Protein AF-A0A5J4UQX6-F1 (afdb_monomer)

pLDDT: mean 70.26, std 23.25, range [28.39, 97.56]

Organism: NCBI:txid222440

Radius of gyration: 26.74 Å; Cα contacts (8 Å, |Δi|>4): 369; chains: 1; bounding box: 64×66×81 Å

Foldseek 3Di:
DVVPPDDLVNDDPVVNVVVVVVVVQVVQQVVQVVVLVVCLVVPDALAKEKEKDKDKDPWAPDAPDDDPVVVVVTQIKIKIKIFMFHQHNVRDTATEIEIEIESPQQLALLLVVVSVVVVCPDPSNLSRQEYEYEYACDPSNPVVRNCQVLVPPPDPLPPPVVVVVVVVVPPPDDDDDDDDDDDDDDDDDDDDDDDDDDDDDDDDDDDDDDDDDDDDDDDDDDDDDPPPPPPPQDWGQGPSRHIYGYDYRHHPDDQDPVNVVVVVLVVLCVPPADNSGGRDPVSSQVSVQVSVVVVCVPDPNPDHHYDYHYDYDPDDDDDRPPPPPVCPVVVPDDPPDD

Mean predicted aligned error: 15.9 Å

Sequence (338 aa):
MQRLKIRENQLPMVEQEFLHQWRIHIRAASHQRQLLHHSICELQPNSAVLIGDYKQNIKLEMRREEEGKFFFEKVPVSVLSFVAHIRRCDGSRIKRVFTVFSRVLNKSAQVVKKCLKMILDLDEMKDINHIDWWSDGGSSFRNIEYLTALSSQNSPLVQRKMIKDYNTAEEKSDSETDSGEESDSEEKSDSETDSGEESDSEEKSDSESDSKEESDEDEDEDTGSSDESIQSKKTWIDEDQRQFTINFFVPSHGKSECDSVFGQYSQILKQNLPKSGICSMSELIQFFKRETDILLESSDNQSPQHSFFEFDCESLQETAQKLDIKGFMTHLHYHVTD

Structure (mmCIF, N/CA/C/O backbone):
data_AF-A0A5J4UQX6-F1
#
_entry.id   AF-A0A5J4UQX6-F1
#
loop_
_atom_site.group_PDB
_atom_site.id
_atom_site.type_symbol
_atom_site.label_atom_id
_atom_site.label_alt_id
_atom_site.label_comp_id
_atom_site.label_asym_id
_atom_site.label_entity_id
_atom_site.label_seq_id
_atom_site.pdbx_PDB_ins_code
_atom_site.Cartn_x
_atom_site.Cartn_y
_atom_site.Cartn_z
_atom_site.occupancy
_atom_site.B_iso_or_equiv
_atom_site.auth_seq_id
_atom_site.auth_comp_id
_atom_site.auth_asym_id
_atom_site.auth_atom_id
_atom_site.pdbx_PDB_model_num
ATOM 1 N N . MET A 1 1 ? 16.321 18.751 -22.802 1.00 52.44 1 MET A N 1
ATOM 2 C CA . MET A 1 1 ? 16.463 18.137 -24.142 1.00 52.44 1 MET A CA 1
ATOM 3 C C . MET A 1 1 ? 15.523 18.785 -25.156 1.00 52.44 1 MET A C 1
ATOM 5 O O . MET A 1 1 ? 16.034 19.508 -26.000 1.00 52.44 1 MET A O 1
ATOM 9 N N . GLN A 1 2 ? 14.189 18.694 -25.017 1.00 47.53 2 GLN A N 1
ATOM 10 C CA . GLN A 1 2 ? 13.243 19.429 -25.892 1.00 47.53 2 GLN A CA 1
ATOM 11 C C . GLN A 1 2 ? 13.451 20.956 -25.878 1.00 47.53 2 GLN A C 1
ATOM 13 O O . GLN A 1 2 ? 13.441 21.592 -26.926 1.00 47.53 2 GLN A O 1
ATOM 18 N N . ARG A 1 3 ? 13.769 21.546 -24.716 1.00 49.41 3 ARG A N 1
ATOM 19 C CA . ARG A 1 3 ? 14.054 22.991 -24.606 1.00 49.41 3 ARG A CA 1
ATOM 20 C C . ARG A 1 3 ? 15.347 23.466 -25.293 1.00 49.41 3 ARG A C 1
ATOM 22 O O . ARG A 1 3 ? 15.497 24.665 -25.480 1.00 49.41 3 ARG A O 1
ATOM 29 N N . LEU A 1 4 ? 16.272 22.571 -25.665 1.00 65.88 4 LEU A N 1
ATOM 30 C CA . LEU A 1 4 ? 17.588 22.951 -26.213 1.00 65.88 4 LEU A CA 1
ATOM 31 C C . LEU A 1 4 ? 17.819 22.508 -27.670 1.00 65.88 4 LEU A C 1
ATOM 33 O O . LEU A 1 4 ? 18.851 22.857 -28.231 1.00 65.88 4 LEU A O 1
ATOM 37 N N . LYS A 1 5 ? 16.888 21.763 -28.293 1.00 76.44 5 LYS A N 1
ATOM 38 C CA . LYS A 1 5 ? 17.025 21.214 -29.665 1.00 76.44 5 LYS A CA 1
ATOM 39 C C . LYS A 1 5 ? 18.371 20.506 -29.930 1.00 76.44 5 LYS A C 1
ATOM 41 O O . LYS A 1 5 ? 18.871 20.513 -31.053 1.00 76.44 5 LYS A O 1
ATOM 46 N N . ILE A 1 6 ? 18.971 19.911 -28.900 1.00 75.69 6 ILE A N 1
ATOM 47 C CA . ILE A 1 6 ? 20.221 19.156 -29.033 1.00 75.69 6 ILE A CA 1
ATOM 48 C C . ILE A 1 6 ? 19.881 17.804 -29.657 1.00 75.69 6 ILE A C 1
ATOM 50 O O . ILE A 1 6 ? 19.002 17.099 -29.158 1.00 75.69 6 ILE A O 1
ATOM 54 N N . ARG A 1 7 ? 20.555 17.455 -30.757 1.00 81.62 7 ARG A N 1
ATOM 55 C CA . ARG A 1 7 ? 20.438 16.126 -31.371 1.00 81.62 7 ARG A CA 1
ATOM 56 C C . ARG A 1 7 ? 21.266 15.122 -30.573 1.00 81.62 7 ARG A C 1
ATOM 58 O O . ARG A 1 7 ? 22.328 15.462 -30.066 1.00 81.62 7 ARG A O 1
ATOM 65 N N . GLU A 1 8 ? 20.803 13.881 -30.484 1.00 79.81 8 GLU A N 1
ATOM 66 C CA . GLU A 1 8 ? 21.443 12.826 -29.682 1.00 79.81 8 GLU A CA 1
ATOM 67 C C . GLU A 1 8 ? 22.918 12.602 -30.045 1.00 79.81 8 GLU A C 1
ATOM 69 O O . GLU A 1 8 ? 23.769 12.490 -29.169 1.00 79.81 8 GLU A O 1
ATOM 74 N N . ASN A 1 9 ? 23.246 12.675 -31.336 1.00 84.38 9 ASN A N 1
ATOM 75 C CA . ASN A 1 9 ? 24.616 12.559 -31.838 1.00 84.38 9 ASN A CA 1
ATOM 76 C C . ASN A 1 9 ? 25.540 13.738 -31.471 1.00 84.38 9 ASN A C 1
ATOM 78 O O . ASN A 1 9 ? 26.732 13.686 -31.764 1.00 84.38 9 ASN A O 1
ATOM 82 N N . GLN A 1 10 ? 25.010 14.804 -30.867 1.00 88.19 10 GLN A N 1
ATOM 83 C CA . GLN A 1 10 ? 25.779 15.956 -30.384 1.00 88.19 10 GLN A CA 1
ATOM 84 C C . GLN A 1 10 ? 26.139 15.837 -28.900 1.00 88.19 10 GLN A C 1
ATOM 86 O O . GLN A 1 10 ? 26.902 16.659 -28.396 1.00 88.19 10 GLN A O 1
ATOM 91 N N . LEU A 1 11 ? 25.593 14.842 -28.200 1.00 89.44 11 LEU A N 1
ATOM 92 C CA . LEU A 1 11 ? 25.873 14.612 -26.790 1.00 89.44 11 LEU A CA 1
ATOM 93 C C . LEU A 1 11 ? 27.194 13.846 -26.625 1.00 89.44 11 LEU A C 1
ATOM 95 O O . LEU A 1 11 ? 27.525 13.008 -27.468 1.00 89.44 11 LEU A O 1
ATOM 99 N N . PRO A 1 12 ? 27.947 14.074 -25.538 1.00 93.56 12 PRO A N 1
ATOM 100 C CA . PRO A 1 12 ? 29.035 13.191 -25.136 1.00 93.56 12 PRO A CA 1
ATOM 101 C C . PRO A 1 12 ? 28.568 11.732 -25.031 1.00 93.56 12 PRO A C 1
ATOM 103 O O . PRO A 1 12 ? 27.443 11.464 -24.621 1.00 93.56 12 PRO A O 1
ATOM 106 N N . MET A 1 13 ? 29.451 10.774 -25.329 1.00 91.44 13 MET A N 1
ATOM 107 C CA . MET A 1 13 ? 29.129 9.335 -25.305 1.00 91.44 13 MET A CA 1
ATOM 108 C C . MET A 1 13 ? 28.504 8.875 -23.975 1.00 91.44 13 MET A C 1
ATOM 110 O O . MET A 1 13 ? 27.578 8.074 -23.969 1.00 91.44 13 MET A O 1
ATOM 114 N N . VAL A 1 14 ? 28.968 9.425 -22.848 1.00 92.25 14 VAL A N 1
ATOM 115 C CA . VAL A 1 14 ? 28.418 9.129 -21.512 1.00 92.25 14 VAL A CA 1
ATOM 116 C C . VAL A 1 14 ? 26.959 9.584 -21.382 1.00 92.25 14 VAL A C 1
ATOM 118 O O . VAL A 1 14 ? 26.143 8.887 -20.787 1.00 92.25 14 VAL A O 1
ATOM 121 N N . GLU A 1 15 ? 26.612 10.736 -21.954 1.00 90.69 15 GLU A N 1
ATOM 122 C CA . GLU A 1 15 ? 25.242 11.255 -21.938 1.00 90.69 15 GLU A CA 1
ATOM 123 C C . GLU A 1 15 ? 24.331 10.490 -22.903 1.00 90.69 15 GLU A C 1
ATOM 125 O O . GLU A 1 15 ? 23.158 10.288 -22.595 1.00 90.69 15 GLU A O 1
ATOM 130 N N . GLN A 1 16 ? 24.864 10.022 -24.037 1.00 87.94 16 GLN A N 1
ATOM 131 C CA . GLN A 1 16 ? 24.134 9.136 -24.951 1.00 87.94 16 GLN A CA 1
ATOM 132 C C . GLN A 1 16 ? 23.782 7.812 -24.267 1.00 87.94 16 GLN A C 1
ATOM 134 O O . GLN A 1 16 ? 22.629 7.391 -24.317 1.00 87.94 16 GLN A O 1
ATOM 139 N N . GLU A 1 17 ? 24.738 7.201 -23.561 1.00 90.25 17 GLU A N 1
ATOM 140 C CA . GLU A 1 17 ? 24.489 5.980 -22.791 1.00 90.25 17 GLU A CA 1
ATOM 141 C C . GLU A 1 17 ? 23.438 6.220 -21.700 1.00 90.25 17 GLU A C 1
ATOM 143 O O . GLU A 1 17 ? 22.481 5.459 -21.573 1.00 90.25 17 GLU A O 1
ATOM 148 N N . PHE A 1 18 ? 23.547 7.325 -20.955 1.00 88.31 18 PHE A N 1
ATOM 149 C CA . PHE A 1 18 ? 22.540 7.680 -19.955 1.00 88.31 18 PHE A CA 1
ATOM 150 C C . PHE A 1 18 ? 21.145 7.853 -20.574 1.00 88.31 18 PHE A C 1
ATOM 152 O O . PHE A 1 18 ? 20.158 7.365 -20.024 1.00 88.31 18 PHE A O 1
ATOM 159 N N . LEU A 1 19 ? 21.050 8.512 -21.733 1.00 88.00 19 LEU A N 1
ATOM 160 C CA . LEU A 1 19 ? 19.789 8.683 -22.450 1.00 88.00 19 LEU A CA 1
ATOM 161 C C . LEU A 1 19 ? 19.217 7.345 -22.927 1.00 88.00 19 LEU A C 1
ATOM 163 O O . LEU A 1 19 ? 18.009 7.127 -22.827 1.00 88.00 19 LEU A O 1
ATOM 167 N N . HIS A 1 20 ? 20.068 6.453 -23.429 1.00 87.56 20 HIS A N 1
ATOM 168 C CA . HIS A 1 20 ? 19.679 5.114 -23.850 1.00 87.56 20 HIS A CA 1
ATOM 169 C C . HIS A 1 20 ? 19.115 4.303 -22.675 1.00 87.56 20 HIS A C 1
ATOM 171 O O . HIS A 1 20 ? 17.982 3.820 -22.753 1.00 87.56 20 HIS A O 1
ATOM 177 N N . GLN A 1 21 ? 19.835 4.256 -21.549 1.00 84.50 21 GLN A N 1
ATOM 178 C CA . GLN A 1 21 ? 19.374 3.599 -20.323 1.00 84.50 21 GLN A CA 1
ATOM 179 C C . GLN A 1 21 ? 18.067 4.206 -19.808 1.00 84.50 21 GLN A C 1
ATOM 181 O O . GLN A 1 21 ? 17.137 3.483 -19.448 1.00 84.50 21 GLN A O 1
ATOM 186 N N . TRP A 1 22 ? 17.946 5.534 -19.833 1.00 86.19 22 TRP A N 1
ATOM 187 C CA . TRP A 1 22 ? 16.713 6.220 -19.463 1.00 86.19 22 TRP A CA 1
ATOM 188 C C . TRP A 1 22 ? 15.541 5.840 -20.382 1.00 86.19 22 TRP A C 1
ATOM 190 O O . TRP A 1 22 ? 14.448 5.573 -19.893 1.00 86.19 22 TRP A O 1
ATOM 200 N N . ARG A 1 23 ? 15.742 5.734 -21.702 1.00 87.75 23 ARG A N 1
ATOM 201 C CA . ARG A 1 23 ? 14.687 5.301 -22.640 1.00 87.75 23 ARG A CA 1
ATOM 202 C C . ARG A 1 23 ? 14.235 3.865 -22.388 1.00 87.75 23 ARG A C 1
ATOM 204 O O . ARG A 1 23 ? 13.027 3.622 -22.353 1.00 87.75 23 ARG A O 1
ATOM 211 N N . ILE A 1 24 ? 15.173 2.933 -22.193 1.00 85.69 24 ILE A N 1
ATOM 212 C CA . ILE A 1 24 ? 14.862 1.545 -21.807 1.00 85.69 24 ILE A CA 1
ATOM 213 C C . ILE A 1 24 ? 14.020 1.553 -20.533 1.00 85.69 24 ILE A C 1
ATOM 215 O O . ILE A 1 24 ? 12.959 0.930 -20.469 1.00 85.69 24 ILE A O 1
ATOM 219 N N . HIS A 1 25 ? 14.464 2.322 -19.543 1.00 83.94 25 HIS A N 1
ATOM 220 C CA . HIS A 1 25 ? 13.793 2.449 -18.265 1.00 83.94 25 HIS A CA 1
ATOM 221 C C . HIS A 1 25 ? 12.354 2.984 -18.397 1.00 83.94 25 HIS A C 1
ATOM 223 O O . HIS A 1 25 ? 11.428 2.394 -17.843 1.00 83.94 25 HIS A O 1
ATOM 229 N N . ILE A 1 26 ? 12.133 4.053 -19.171 1.00 85.81 26 ILE A N 1
ATOM 230 C CA . ILE A 1 26 ? 10.798 4.625 -19.423 1.00 85.81 26 ILE A CA 1
ATOM 231 C C . ILE A 1 26 ? 9.870 3.616 -20.101 1.00 85.81 26 ILE A C 1
ATOM 233 O O . ILE A 1 26 ? 8.710 3.486 -19.702 1.00 85.81 26 ILE A O 1
ATOM 237 N N . ARG A 1 27 ? 10.366 2.890 -21.112 1.00 87.19 27 ARG A N 1
ATOM 238 C CA . ARG A 1 27 ? 9.584 1.859 -21.809 1.00 87.19 27 ARG A CA 1
ATOM 239 C C . ARG A 1 27 ? 9.183 0.737 -20.854 1.00 87.19 27 ARG A C 1
ATOM 241 O O . ARG A 1 27 ? 8.007 0.383 -20.808 1.00 87.19 27 ARG A O 1
ATOM 248 N N . ALA A 1 28 ? 10.119 0.247 -20.040 1.00 84.94 28 ALA A N 1
ATOM 249 C CA . ALA A 1 28 ? 9.845 -0.768 -19.025 1.00 84.94 28 ALA A CA 1
ATOM 250 C C . ALA A 1 28 ? 8.808 -0.289 -17.993 1.00 84.94 28 ALA A C 1
ATOM 252 O O . ALA A 1 28 ? 7.849 -1.007 -17.709 1.00 84.94 28 ALA A O 1
ATOM 253 N N . ALA A 1 29 ? 8.946 0.943 -17.490 1.00 85.06 29 ALA A N 1
ATOM 254 C CA . ALA A 1 29 ? 7.987 1.545 -16.564 1.00 85.06 29 ALA A CA 1
ATOM 255 C C . ALA A 1 29 ? 6.581 1.653 -17.171 1.00 85.06 29 ALA A C 1
ATOM 257 O O . ALA A 1 29 ? 5.591 1.329 -16.514 1.00 85.06 29 ALA A O 1
ATOM 258 N N . SER A 1 30 ? 6.487 2.105 -18.425 1.00 88.31 30 SER A N 1
ATOM 259 C CA . SER A 1 30 ? 5.217 2.218 -19.147 1.00 88.31 30 SER A CA 1
ATOM 260 C C . SER A 1 30 ? 4.554 0.851 -19.319 1.00 88.31 30 SER A C 1
ATOM 262 O O . SER A 1 30 ? 3.393 0.673 -18.949 1.00 88.31 30 SER A O 1
ATOM 264 N N . HIS A 1 31 ? 5.319 -0.141 -19.781 1.00 89.06 31 HIS A N 1
ATOM 265 C CA . HIS A 1 31 ? 4.835 -1.503 -19.975 1.00 89.06 31 HIS A CA 1
ATOM 266 C C . HIS A 1 31 ? 4.329 -2.127 -18.663 1.00 89.06 31 HIS A C 1
ATOM 268 O O . HIS A 1 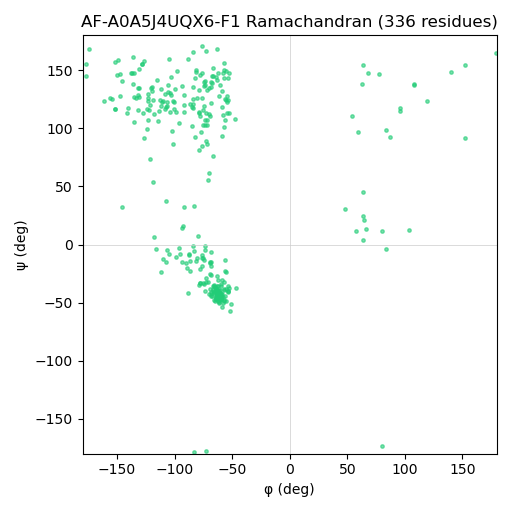31 ? 3.228 -2.665 -18.615 1.00 89.06 31 HIS A O 1
ATOM 274 N N . GLN A 1 32 ? 5.059 -1.982 -17.555 1.00 88.31 32 GLN A N 1
ATOM 275 C CA . GLN A 1 32 ? 4.615 -2.493 -16.252 1.00 88.31 32 GLN A CA 1
ATOM 276 C C . GLN A 1 32 ? 3.330 -1.832 -15.748 1.00 88.31 32 GLN A C 1
ATOM 278 O O . GLN A 1 32 ? 2.493 -2.506 -15.150 1.00 88.31 32 GLN A O 1
ATOM 283 N N . ARG A 1 33 ? 3.132 -0.532 -16.001 1.00 89.56 33 ARG A N 1
ATOM 284 C CA . ARG A 1 33 ? 1.859 0.132 -15.679 1.00 89.56 33 ARG A CA 1
ATOM 285 C C . ARG A 1 33 ? 0.715 -0.411 -16.523 1.00 89.56 33 ARG A C 1
ATOM 287 O O . ARG A 1 33 ? -0.367 -0.628 -15.988 1.00 89.56 33 ARG A O 1
ATOM 294 N N . GLN A 1 34 ? 0.946 -0.660 -17.811 1.00 91.25 34 GLN A N 1
ATOM 295 C CA . GLN A 1 34 ? -0.053 -1.296 -18.672 1.00 91.25 34 GLN A CA 1
ATOM 296 C C . GLN A 1 34 ? -0.420 -2.689 -18.148 1.00 91.25 34 GLN A C 1
ATOM 298 O O . GLN A 1 34 ? -1.603 -3.002 -18.057 1.00 91.25 34 GLN A O 1
ATOM 303 N N . LEU A 1 35 ? 0.566 -3.481 -17.717 1.00 91.69 35 LEU A N 1
ATOM 304 C CA . LEU A 1 35 ? 0.334 -4.791 -17.106 1.00 91.69 35 LEU A CA 1
ATOM 305 C C . LEU A 1 35 ? -0.455 -4.697 -15.793 1.00 91.69 35 LEU A C 1
ATOM 307 O O . LEU A 1 35 ? -1.399 -5.460 -15.608 1.00 91.69 35 LEU A O 1
ATOM 311 N N . LEU A 1 36 ? -0.133 -3.743 -14.911 1.00 92.94 36 LEU A N 1
ATOM 312 C CA . LEU A 1 36 ? -0.914 -3.496 -13.695 1.00 92.94 36 LEU A CA 1
ATOM 313 C C . LEU A 1 36 ? -2.372 -3.167 -14.034 1.00 92.94 36 LEU A C 1
ATOM 315 O O . LEU A 1 36 ? -3.293 -3.764 -13.477 1.00 92.94 36 LEU A O 1
ATOM 319 N N . HIS A 1 37 ? -2.590 -2.222 -14.950 1.00 94.06 37 HIS A N 1
ATOM 320 C CA . HIS A 1 37 ? -3.934 -1.834 -15.366 1.00 94.06 37 HIS A CA 1
ATOM 321 C C . HIS A 1 37 ? -4.684 -3.000 -16.005 1.00 94.06 37 HIS A C 1
ATOM 323 O O . HIS A 1 37 ? -5.862 -3.187 -15.716 1.00 94.06 37 HIS A O 1
ATOM 329 N N . HIS A 1 38 ? -4.004 -3.816 -16.807 1.00 94.12 38 HIS A N 1
ATOM 330 C CA . HIS A 1 38 ? -4.573 -5.031 -17.367 1.00 94.12 38 HIS A CA 1
ATOM 331 C C . HIS A 1 38 ? -4.996 -6.017 -16.266 1.00 94.12 38 HIS A C 1
ATOM 333 O O . HIS A 1 38 ? -6.145 -6.449 -16.275 1.00 94.12 38 HIS A O 1
ATOM 339 N N . SER A 1 39 ? -4.145 -6.290 -15.268 1.00 94.38 39 SER A N 1
ATOM 340 C CA . SER A 1 39 ? -4.497 -7.126 -14.104 1.00 94.38 39 SER A CA 1
ATOM 341 C C . SER A 1 39 ? -5.722 -6.595 -13.345 1.00 94.38 39 SER A C 1
ATOM 343 O O . SER A 1 39 ? -6.572 -7.374 -12.919 1.00 94.38 39 SER A O 1
ATOM 345 N N . ILE A 1 40 ? -5.854 -5.273 -13.191 1.00 95.50 40 ILE A N 1
ATOM 346 C CA . ILE A 1 40 ? -7.019 -4.653 -12.534 1.00 95.50 40 ILE A CA 1
ATOM 347 C C . ILE A 1 40 ? -8.281 -4.777 -13.407 1.00 95.50 40 ILE A C 1
ATOM 349 O O . ILE A 1 40 ? -9.368 -5.077 -12.905 1.00 95.50 40 ILE A O 1
ATOM 353 N N . CYS A 1 41 ? -8.164 -4.546 -14.716 1.00 95.25 41 CYS A N 1
ATOM 354 C CA . CYS A 1 41 ? -9.285 -4.608 -15.653 1.00 95.25 41 CYS A CA 1
ATOM 355 C C . CYS A 1 41 ? -9.823 -6.035 -15.815 1.00 95.25 41 CYS A C 1
ATOM 357 O O . CYS A 1 41 ? -11.041 -6.230 -15.740 1.00 95.25 41 CYS A O 1
ATOM 359 N N . GLU A 1 42 ? -8.925 -7.011 -15.950 1.00 94.50 42 GLU A N 1
ATOM 360 C CA . GLU A 1 42 ? -9.209 -8.433 -16.181 1.00 94.50 42 GLU A CA 1
ATOM 361 C C . GLU A 1 42 ? -9.295 -9.260 -14.891 1.00 94.50 42 GLU A C 1
ATOM 363 O O . GLU A 1 42 ? -9.260 -10.493 -14.924 1.00 94.50 42 GLU A O 1
ATOM 368 N N . LEU A 1 43 ? -9.440 -8.595 -13.741 1.00 95.06 43 LEU A N 1
ATOM 369 C CA . LEU A 1 43 ? -9.539 -9.251 -12.444 1.00 95.06 43 LEU A CA 1
ATOM 370 C C . LEU A 1 43 ? -10.668 -10.288 -12.453 1.00 95.06 43 LEU A C 1
ATOM 372 O O . LEU A 1 43 ? -11.797 -9.962 -12.822 1.00 95.06 43 LEU A O 1
ATOM 376 N N . GLN A 1 44 ? -10.390 -11.529 -12.060 1.00 95.94 44 GLN A N 1
ATOM 377 C CA . GLN A 1 44 ? -11.353 -12.638 -12.069 1.00 95.94 44 GLN A CA 1
ATOM 378 C C . GLN A 1 44 ? -12.150 -12.708 -10.754 1.00 95.94 44 GLN A C 1
ATOM 380 O O . GLN A 1 44 ? -11.718 -12.146 -9.749 1.00 95.94 44 GLN A O 1
ATOM 385 N N . PRO A 1 45 ? -13.329 -13.351 -10.704 1.00 96.62 45 PRO A N 1
ATOM 386 C CA . PRO A 1 45 ? -14.003 -13.601 -9.430 1.00 96.62 45 PRO A CA 1
ATOM 387 C C . PRO A 1 45 ? -13.078 -14.311 -8.432 1.00 96.62 45 PRO A C 1
ATOM 389 O O . PRO A 1 45 ? -12.294 -15.171 -8.828 1.00 96.62 45 PRO A O 1
ATOM 392 N N . ASN A 1 46 ? -13.187 -13.955 -7.151 1.00 96.44 46 ASN A N 1
ATOM 393 C CA . ASN A 1 46 ? -12.345 -14.445 -6.050 1.00 96.44 46 ASN A CA 1
ATOM 394 C C . ASN A 1 46 ? -10.865 -14.070 -6.167 1.00 96.44 46 ASN A C 1
ATOM 396 O O . ASN A 1 46 ? -10.006 -14.733 -5.587 1.00 96.44 46 ASN A O 1
ATOM 400 N N . SER A 1 47 ? -10.555 -12.993 -6.889 1.00 97.00 47 SER A N 1
ATOM 401 C CA . SER A 1 47 ? -9.182 -12.520 -7.030 1.00 97.00 47 SER A CA 1
ATOM 402 C C . SER A 1 47 ? -9.019 -11.054 -6.650 1.00 97.00 47 SER A C 1
ATOM 404 O O . SER A 1 47 ? -9.985 -10.282 -6.631 1.00 97.00 47 SER A O 1
ATOM 406 N N . ALA A 1 48 ? -7.788 -10.679 -6.312 1.00 97.56 48 ALA A N 1
ATOM 407 C CA . ALA A 1 48 ? -7.426 -9.315 -5.967 1.00 97.56 48 ALA A CA 1
ATOM 408 C C . ALA A 1 48 ? -6.097 -8.894 -6.604 1.00 97.56 48 ALA A C 1
ATOM 410 O O . ALA A 1 48 ? -5.181 -9.698 -6.734 1.00 97.56 48 ALA A O 1
ATOM 411 N N . VAL A 1 49 ? -5.972 -7.613 -6.944 1.00 97.12 49 VAL A N 1
ATOM 412 C CA . VAL A 1 49 ? -4.680 -6.956 -7.170 1.00 97.12 49 VAL A CA 1
ATOM 413 C C . VAL A 1 49 ? -4.347 -6.161 -5.917 1.00 97.12 49 VAL A C 1
ATOM 415 O O . VAL A 1 49 ? -5.131 -5.301 -5.513 1.00 97.12 49 VAL A O 1
ATOM 418 N N . LEU A 1 50 ? -3.197 -6.433 -5.305 1.00 95.12 50 LEU A N 1
ATOM 419 C CA . LEU A 1 50 ? -2.697 -5.700 -4.145 1.00 95.12 50 LEU A CA 1
ATOM 420 C C . LEU A 1 50 ? -1.458 -4.904 -4.532 1.00 95.12 50 LEU A C 1
ATOM 422 O O . LEU A 1 50 ? -0.441 -5.479 -4.906 1.00 95.12 50 LEU A O 1
ATOM 426 N N . ILE A 1 51 ? -1.531 -3.585 -4.390 1.00 93.69 51 ILE A N 1
ATOM 427 C CA . ILE A 1 51 ? -0.395 -2.682 -4.568 1.00 93.69 51 ILE A CA 1
ATOM 428 C C . ILE A 1 51 ? 0.068 -2.264 -3.178 1.00 93.69 51 ILE A C 1
ATOM 430 O O . ILE A 1 51 ? -0.682 -1.603 -2.463 1.00 93.69 51 ILE A O 1
ATOM 434 N N . GLY A 1 52 ? 1.269 -2.667 -2.778 1.00 90.38 52 GLY A N 1
ATOM 435 C CA . GLY A 1 52 ? 1.827 -2.372 -1.462 1.00 90.38 52 GLY A CA 1
ATOM 436 C C . GLY A 1 52 ? 3.011 -1.418 -1.527 1.00 90.38 52 GLY A C 1
ATOM 437 O O . GLY A 1 52 ? 3.934 -1.627 -2.317 1.00 90.38 52 GLY A O 1
ATOM 438 N N . ASP A 1 53 ? 3.006 -0.412 -0.654 1.00 88.44 53 ASP A N 1
ATOM 439 C CA . ASP A 1 53 ? 4.131 0.511 -0.497 1.00 88.44 53 ASP A CA 1
ATOM 440 C C . ASP A 1 53 ? 4.255 1.030 0.945 1.00 88.44 53 ASP A C 1
ATOM 442 O O . ASP A 1 53 ? 3.310 0.997 1.740 1.00 88.44 53 ASP A O 1
ATOM 446 N N . TYR A 1 54 ? 5.448 1.503 1.289 1.00 84.69 54 TYR A N 1
ATOM 447 C CA . TYR A 1 54 ? 5.835 1.937 2.616 1.00 84.69 54 TYR A CA 1
ATOM 448 C C . TYR A 1 54 ? 6.238 3.411 2.628 1.00 84.69 54 TYR A C 1
ATOM 450 O O . TYR A 1 54 ? 7.217 3.827 2.009 1.00 84.69 54 TYR A O 1
ATOM 458 N N . LYS A 1 55 ? 5.586 4.187 3.491 1.00 82.81 55 LYS A N 1
ATOM 459 C CA . LYS A 1 55 ? 5.975 5.558 3.813 1.00 82.81 55 LYS A CA 1
ATOM 460 C C . LYS A 1 55 ? 6.517 5.611 5.237 1.00 82.81 55 LYS A C 1
ATOM 462 O O . LYS A 1 55 ? 5.853 5.233 6.199 1.00 82.81 55 LYS A O 1
ATOM 467 N N . GLN A 1 56 ? 7.745 6.096 5.390 1.00 67.31 56 GLN A N 1
ATOM 468 C CA . GLN A 1 56 ? 8.204 6.601 6.687 1.00 67.31 56 GLN A CA 1
ATOM 469 C C . GLN A 1 56 ? 7.750 8.052 6.845 1.00 67.31 56 GLN A C 1
ATOM 471 O O . GLN A 1 56 ? 7.426 8.700 5.851 1.00 67.31 56 GLN A O 1
ATOM 476 N N . ASN A 1 57 ? 7.827 8.574 8.071 1.00 68.56 57 ASN A N 1
ATOM 477 C CA . ASN A 1 57 ? 7.861 10.010 8.392 1.00 68.56 57 ASN A CA 1
ATOM 478 C C . ASN A 1 57 ? 6.567 10.636 8.925 1.00 68.56 57 ASN A C 1
ATOM 480 O O . ASN A 1 57 ? 6.525 11.859 9.053 1.00 68.56 57 ASN A O 1
ATOM 484 N N . ILE A 1 58 ? 5.552 9.862 9.324 1.00 79.06 58 ILE A N 1
ATOM 485 C CA . ILE A 1 58 ? 4.566 10.442 10.248 1.00 79.06 58 ILE A CA 1
ATOM 486 C C . ILE A 1 58 ? 5.232 10.484 11.617 1.00 79.06 58 ILE A C 1
ATOM 488 O O . ILE A 1 58 ? 5.606 9.453 12.157 1.00 79.06 58 ILE A O 1
ATOM 492 N N . LYS A 1 59 ? 5.447 11.673 12.163 1.00 81.00 59 LYS A N 1
ATOM 493 C CA . LYS A 1 59 ? 5.981 11.840 13.516 1.00 81.00 59 LYS A CA 1
ATOM 494 C C . LYS A 1 59 ? 4.798 11.941 14.472 1.00 81.00 59 LYS A C 1
ATOM 496 O O . LYS A 1 59 ? 3.910 12.726 14.189 1.00 81.00 59 LYS A O 1
ATOM 501 N N . LEU A 1 60 ? 4.740 11.168 15.554 1.00 76.25 60 LEU A N 1
ATOM 502 C CA . LEU A 1 60 ? 3.731 11.362 16.607 1.00 76.25 60 LEU A CA 1
ATOM 503 C C . LEU A 1 60 ? 4.041 12.615 17.434 1.00 76.25 60 LEU A C 1
ATOM 505 O O . LEU A 1 60 ? 5.130 13.172 17.327 1.00 76.25 60 LEU A O 1
ATOM 509 N N . GLU A 1 61 ? 3.063 13.059 18.228 1.00 72.62 61 GLU A N 1
ATOM 510 C CA . GLU A 1 61 ? 3.100 14.331 18.966 1.00 72.62 61 GLU A CA 1
ATOM 511 C C . GLU A 1 61 ? 3.148 15.538 18.020 1.00 72.62 61 GLU A C 1
ATOM 513 O O . GLU A 1 61 ? 3.931 16.470 18.177 1.00 72.62 61 GLU A O 1
ATOM 518 N N . MET A 1 62 ? 2.310 15.516 16.981 1.00 73.44 62 MET A N 1
ATOM 519 C CA . MET A 1 62 ? 2.196 16.628 16.034 1.00 73.44 62 MET A CA 1
ATOM 520 C C . MET A 1 62 ? 1.352 17.734 16.636 1.00 73.44 62 MET A C 1
ATOM 522 O O . MET A 1 62 ? 0.151 17.539 16.770 1.00 73.44 62 MET A O 1
ATOM 526 N N . ARG A 1 63 ? 1.929 18.899 16.920 1.00 75.31 63 ARG A N 1
ATOM 527 C CA . ARG A 1 63 ? 1.201 20.145 17.180 1.00 75.31 63 ARG A CA 1
ATOM 528 C C . ARG A 1 63 ? 1.311 21.074 15.973 1.00 75.31 63 ARG A C 1
ATOM 530 O O . ARG A 1 63 ? 2.188 20.926 15.126 1.00 75.31 63 ARG A O 1
ATOM 537 N N . ARG A 1 64 ? 0.382 22.028 15.880 1.00 68.00 64 ARG A N 1
ATOM 538 C CA . ARG A 1 64 ? 0.317 22.980 14.759 1.00 68.00 64 ARG A CA 1
ATOM 539 C C . ARG A 1 64 ? 1.459 24.001 14.775 1.00 68.00 64 ARG A C 1
ATOM 541 O O . ARG A 1 64 ? 1.895 24.433 13.716 1.00 68.00 64 ARG A O 1
ATOM 548 N N . GLU A 1 65 ? 1.911 24.372 15.967 1.00 66.31 65 GLU A N 1
ATOM 549 C CA . GLU A 1 65 ? 3.003 25.314 16.215 1.00 66.31 65 GLU A CA 1
ATOM 550 C C . GLU A 1 65 ? 3.959 24.674 17.222 1.00 66.31 65 GLU A C 1
ATOM 552 O O . GLU A 1 65 ? 3.522 24.204 18.277 1.00 66.31 65 GLU A O 1
ATOM 557 N N . GLU A 1 66 ? 5.247 24.615 16.884 1.00 61.56 66 GLU A N 1
ATOM 558 C CA . GLU A 1 66 ? 6.280 23.988 17.709 1.00 61.56 66 GLU A CA 1
ATOM 559 C C . GLU A 1 66 ? 7.622 24.698 17.549 1.00 61.56 66 GLU A C 1
ATOM 561 O O . GLU A 1 66 ? 7.971 25.162 16.464 1.00 61.56 66 GLU A O 1
ATOM 566 N N . GLU A 1 67 ? 8.398 24.739 18.631 1.00 64.25 67 GLU A N 1
ATOM 567 C CA . GLU A 1 67 ? 9.792 25.173 18.582 1.00 64.25 67 GLU A CA 1
ATOM 568 C C . GLU A 1 67 ? 10.657 24.070 17.952 1.00 64.25 67 GLU A C 1
ATOM 570 O O . GLU A 1 67 ? 10.485 22.885 18.251 1.00 64.25 67 GLU A O 1
ATOM 575 N N . GLY A 1 68 ? 11.627 24.451 17.113 1.00 63.47 68 GLY A N 1
ATOM 576 C CA . GLY A 1 68 ? 12.425 23.511 16.311 1.00 63.47 68 GLY A CA 1
ATOM 577 C C . GLY A 1 68 ? 13.152 22.421 17.110 1.00 63.47 68 GLY A C 1
ATOM 578 O O . GLY A 1 68 ? 13.423 21.349 16.576 1.00 63.47 68 GLY A O 1
ATOM 579 N N . LYS A 1 69 ? 13.405 22.640 18.407 1.00 64.62 69 LYS A N 1
ATOM 580 C CA . LYS A 1 69 ? 14.033 21.650 19.292 1.00 64.62 69 LYS A CA 1
ATOM 581 C C . LYS A 1 69 ? 13.145 20.419 19.537 1.00 64.62 69 LYS A C 1
ATOM 583 O O . LYS A 1 69 ? 13.646 19.300 19.500 1.00 64.62 69 LYS A O 1
ATOM 588 N N . PHE A 1 70 ? 11.833 20.600 19.705 1.00 62.25 70 PHE A N 1
ATOM 589 C CA . PHE A 1 70 ? 10.898 19.496 19.984 1.00 62.25 70 PHE A CA 1
ATOM 590 C C . PHE A 1 70 ? 10.588 18.639 18.745 1.00 62.25 70 PHE A C 1
ATOM 592 O O . PHE A 1 70 ? 10.041 17.546 18.856 1.00 62.25 70 PHE A O 1
ATOM 599 N N . PHE A 1 71 ? 10.976 19.090 17.549 1.00 58.41 71 PHE A N 1
ATOM 600 C CA . PHE A 1 71 ? 10.762 18.358 16.298 1.00 58.41 71 PHE A CA 1
ATOM 601 C C . PHE A 1 71 ? 11.605 17.074 16.175 1.00 58.41 71 PHE A C 1
ATOM 603 O O . PHE A 1 71 ? 11.229 16.149 15.437 1.00 58.41 71 PHE A O 1
ATOM 610 N N . PHE A 1 72 ? 12.747 17.013 16.868 1.00 57.62 72 PHE A N 1
ATOM 611 C CA . PHE A 1 72 ? 13.683 15.883 16.821 1.00 57.62 72 PHE A CA 1
ATOM 612 C C . PHE A 1 72 ? 13.384 14.797 17.861 1.00 57.62 72 PHE A C 1
ATOM 614 O O . PHE A 1 72 ? 13.784 13.656 17.662 1.00 57.62 72 PHE A O 1
ATOM 621 N N . GLU A 1 73 ? 12.635 15.118 18.918 1.00 65.94 73 GLU A N 1
ATOM 622 C CA . GLU A 1 73 ? 12.277 14.170 19.989 1.00 65.94 73 GLU A CA 1
ATOM 623 C C . GLU A 1 73 ? 11.059 13.297 19.639 1.00 65.94 73 GLU A C 1
ATOM 625 O O . GLU A 1 73 ? 10.711 12.366 20.363 1.00 65.94 73 GLU A O 1
ATOM 630 N N . LYS A 1 74 ? 10.410 13.570 18.505 1.00 73.75 74 LYS A N 1
ATOM 631 C CA . LYS A 1 74 ? 9.167 12.904 18.122 1.00 73.75 74 LYS A CA 1
ATOM 632 C C . LYS A 1 74 ? 9.361 11.441 17.779 1.00 73.75 74 LYS A C 1
ATOM 634 O O . LYS A 1 74 ? 10.257 11.079 17.017 1.00 73.75 74 LYS A O 1
ATOM 639 N N . VAL A 1 75 ? 8.411 10.623 18.224 1.00 79.06 75 VAL A N 1
ATOM 640 C CA . VAL A 1 75 ? 8.370 9.197 17.902 1.00 79.06 75 VAL A CA 1
ATOM 641 C C . VAL A 1 75 ? 7.953 9.016 16.437 1.00 79.06 75 VAL A C 1
ATOM 643 O O . VAL A 1 75 ? 6.811 9.327 16.086 1.00 79.06 75 VAL A O 1
ATOM 646 N N . PRO A 1 76 ? 8.834 8.523 15.553 1.00 85.00 76 PRO A N 1
ATOM 647 C CA . PRO A 1 76 ? 8.456 8.228 14.180 1.00 85.00 76 PRO A CA 1
ATOM 648 C C . PRO A 1 76 ? 7.473 7.053 14.126 1.00 85.00 76 PRO A C 1
ATOM 650 O O . PRO A 1 76 ? 7.561 6.089 14.884 1.00 85.00 76 PRO A O 1
ATOM 653 N N . VAL A 1 77 ? 6.556 7.130 13.172 1.00 88.62 77 VAL A N 1
ATOM 654 C CA . VAL A 1 77 ? 5.592 6.097 12.823 1.00 88.62 77 VAL A CA 1
ATOM 655 C C . VAL A 1 77 ? 5.815 5.696 11.382 1.00 88.62 77 VAL A C 1
ATOM 657 O O . VAL A 1 77 ? 5.940 6.515 10.464 1.00 88.62 77 VAL A O 1
ATOM 660 N N . SER A 1 78 ? 5.870 4.388 11.209 1.00 89.00 78 SER A N 1
ATOM 661 C CA . SER A 1 78 ? 5.821 3.753 9.914 1.00 89.00 78 SER A CA 1
ATOM 662 C C . SER A 1 78 ? 4.396 3.606 9.413 1.00 89.00 78 SER A C 1
ATOM 664 O O . SER A 1 78 ? 3.484 3.325 10.191 1.00 89.00 78 SER A O 1
ATOM 666 N N . VAL A 1 79 ? 4.229 3.768 8.105 1.00 91.25 79 VAL A N 1
ATOM 667 C CA . VAL A 1 79 ? 2.947 3.634 7.425 1.00 91.25 79 VAL A CA 1
ATOM 668 C C . VAL A 1 79 ? 3.123 2.659 6.274 1.00 91.25 79 VAL A C 1
ATOM 670 O O . VAL A 1 79 ? 3.834 2.944 5.312 1.00 91.25 79 VAL A O 1
ATOM 673 N N . LEU A 1 80 ? 2.478 1.505 6.374 1.00 91.75 80 LEU A N 1
ATOM 674 C CA . LEU A 1 80 ? 2.399 0.531 5.293 1.00 91.75 80 LEU A CA 1
ATOM 675 C C . LEU A 1 80 ? 0.986 0.579 4.723 1.00 91.75 80 LEU A C 1
ATOM 677 O O . LEU A 1 80 ? 0.026 0.336 5.453 1.00 91.75 80 LEU A O 1
ATOM 681 N N . SER A 1 81 ? 0.858 0.904 3.440 1.00 93.62 81 SER A N 1
ATOM 682 C CA . SER A 1 81 ? -0.438 0.950 2.764 1.00 93.62 81 SER A CA 1
ATOM 683 C C . SER A 1 81 ? -0.522 -0.107 1.675 1.00 93.62 81 SER A C 1
ATOM 685 O O . SER A 1 81 ? 0.440 -0.343 0.946 1.00 93.62 81 SER A O 1
ATOM 687 N N . PHE A 1 82 ? -1.706 -0.698 1.553 1.00 94.25 82 PHE A N 1
ATOM 688 C CA . PHE A 1 82 ? -2.091 -1.598 0.482 1.00 94.25 82 PHE A CA 1
ATOM 689 C C . PHE A 1 82 ? -3.314 -1.016 -0.223 1.00 94.25 82 PHE A C 1
ATOM 691 O O . PHE A 1 82 ? -4.364 -0.835 0.397 1.00 94.25 82 PHE A O 1
ATOM 698 N N . VAL A 1 83 ? -3.195 -0.733 -1.514 1.00 96.00 83 VAL A N 1
ATOM 699 C CA . VAL A 1 83 ? -4.349 -0.450 -2.368 1.00 96.00 83 VAL A CA 1
ATOM 700 C C . VAL A 1 83 ? -4.794 -1.765 -2.988 1.00 96.00 83 VAL A C 1
ATOM 702 O O . VAL A 1 83 ? -4.058 -2.380 -3.757 1.00 96.00 83 VAL A O 1
ATOM 705 N N . ALA A 1 84 ? -5.991 -2.203 -2.619 1.00 97.00 84 ALA A N 1
ATOM 706 C CA . ALA A 1 84 ? -6.580 -3.453 -3.052 1.00 97.00 84 ALA A CA 1
ATOM 707 C C . ALA A 1 84 ? -7.700 -3.200 -4.060 1.00 97.00 84 ALA A C 1
ATOM 709 O O . ALA A 1 84 ? -8.682 -2.517 -3.758 1.00 97.00 84 ALA A O 1
ATOM 710 N N . HIS A 1 85 ? -7.569 -3.797 -5.239 1.00 97.31 85 HIS A N 1
ATOM 711 C CA . HIS A 1 85 ? -8.663 -3.975 -6.187 1.00 97.31 85 HIS A CA 1
ATOM 712 C C . HIS A 1 85 ? -9.148 -5.409 -6.049 1.00 97.31 85 HIS A C 1
ATOM 714 O O . HIS A 1 85 ? -8.381 -6.334 -6.278 1.00 97.31 85 HIS A O 1
ATOM 720 N N . ILE A 1 86 ? -10.393 -5.599 -5.633 1.00 96.69 86 ILE A N 1
ATOM 721 C CA . ILE A 1 86 ? -10.946 -6.898 -5.250 1.00 96.69 86 ILE A CA 1
ATOM 722 C C . ILE A 1 86 ? -12.134 -7.199 -6.153 1.00 96.69 86 ILE A C 1
ATOM 724 O O . ILE A 1 86 ? -13.002 -6.342 -6.337 1.00 96.69 86 ILE A O 1
ATOM 728 N N . ARG A 1 87 ? -12.214 -8.426 -6.674 1.00 96.56 87 ARG A N 1
ATOM 729 C CA . ARG A 1 87 ? -13.415 -8.936 -7.334 1.00 96.56 87 ARG A CA 1
ATOM 730 C C . ARG A 1 87 ? -13.947 -10.143 -6.573 1.00 96.56 87 ARG A C 1
ATOM 732 O O . ARG A 1 87 ? -13.320 -11.198 -6.538 1.00 96.56 87 ARG A O 1
ATOM 739 N N . ARG A 1 88 ? -15.113 -9.971 -5.954 1.00 93.94 88 ARG A N 1
ATOM 740 C CA . ARG A 1 88 ? -15.763 -10.993 -5.121 1.00 93.94 88 ARG A CA 1
ATOM 741 C C . ARG A 1 88 ? -16.425 -12.090 -5.962 1.00 93.94 88 ARG A C 1
ATOM 743 O O . ARG A 1 88 ? -16.547 -11.966 -7.184 1.00 93.94 88 ARG A O 1
ATOM 750 N N . CYS A 1 89 ? -16.875 -13.151 -5.293 1.00 92.06 89 CYS A N 1
ATOM 751 C CA . CYS A 1 89 ? -17.582 -14.285 -5.900 1.00 92.06 89 CYS A CA 1
ATOM 752 C C . CYS A 1 89 ? -18.877 -13.870 -6.613 1.00 92.06 89 CYS A C 1
ATOM 754 O O . CYS A 1 89 ? -19.209 -14.419 -7.661 1.00 92.06 89 CYS A O 1
ATOM 756 N N . ASP A 1 90 ? -19.571 -12.863 -6.082 1.00 92.38 90 ASP A N 1
ATOM 757 C CA . ASP A 1 90 ? -20.779 -12.270 -6.665 1.00 92.38 90 ASP A CA 1
ATOM 758 C C . ASP A 1 90 ? -20.492 -11.388 -7.898 1.00 92.38 90 ASP A C 1
ATOM 760 O O . ASP A 1 90 ? -21.410 -10.853 -8.517 1.00 92.38 90 ASP A O 1
ATOM 764 N N . GLY A 1 91 ? -19.217 -11.237 -8.270 1.00 91.44 91 GLY A N 1
ATOM 765 C CA . GLY A 1 91 ? -18.760 -10.428 -9.392 1.00 91.44 91 GLY A CA 1
ATOM 766 C C . GLY A 1 91 ? -18.601 -8.940 -9.079 1.00 91.44 91 GLY A C 1
ATOM 767 O O . GLY A 1 91 ? -18.110 -8.213 -9.949 1.00 91.44 91 GLY A O 1
ATOM 768 N N . SER A 1 92 ? -18.958 -8.485 -7.872 1.00 92.62 92 SER A N 1
ATOM 769 C CA . SER A 1 92 ? -18.782 -7.093 -7.454 1.00 92.62 92 SER A CA 1
ATOM 770 C C . SER A 1 92 ? -17.302 -6.710 -7.411 1.00 92.62 92 SER A C 1
ATOM 772 O O . SER A 1 92 ? -16.438 -7.507 -7.030 1.00 92.62 92 SER A O 1
ATOM 774 N N . ARG A 1 93 ? -17.008 -5.476 -7.838 1.00 94.00 93 ARG A N 1
ATOM 775 C CA . ARG A 1 93 ? -15.662 -4.893 -7.813 1.00 94.00 93 ARG A CA 1
ATOM 776 C C . ARG A 1 93 ? -15.576 -3.864 -6.703 1.00 94.00 93 ARG A C 1
ATOM 778 O O . ARG A 1 93 ? -16.434 -2.990 -6.601 1.00 94.00 93 ARG A O 1
ATOM 785 N N . ILE A 1 94 ? -14.533 -3.964 -5.893 1.00 93.00 94 ILE A N 1
ATOM 786 C CA . ILE A 1 94 ? -14.310 -3.082 -4.753 1.00 93.00 94 ILE A CA 1
ATOM 787 C C . ILE A 1 94 ? -12.882 -2.581 -4.802 1.00 93.00 94 ILE A C 1
ATOM 789 O O . ILE A 1 94 ? -11.947 -3.353 -4.993 1.00 93.00 94 ILE A O 1
ATOM 793 N N . LYS A 1 95 ? -12.727 -1.278 -4.581 1.00 95.12 95 LYS A N 1
ATOM 794 C CA . LYS A 1 95 ? -11.436 -0.668 -4.298 1.00 95.12 95 LYS A CA 1
ATOM 795 C C . LYS A 1 95 ? -11.352 -0.345 -2.808 1.00 95.12 95 LYS A C 1
ATOM 797 O O . LYS A 1 95 ? -12.283 0.231 -2.232 1.00 95.12 95 LYS A O 1
ATOM 802 N N . ARG A 1 96 ? -10.259 -0.747 -2.169 1.00 96.06 96 ARG A N 1
ATOM 803 C CA . ARG A 1 96 ? -10.037 -0.608 -0.728 1.00 96.06 96 ARG A CA 1
ATOM 804 C C . ARG A 1 96 ? -8.623 -0.130 -0.464 1.00 96.06 96 ARG A C 1
ATOM 806 O O . ARG A 1 96 ? -7.688 -0.598 -1.103 1.00 96.06 96 ARG A O 1
ATOM 813 N N . VAL A 1 97 ? -8.468 0.791 0.476 1.00 97.19 97 VAL A N 1
ATOM 814 C CA . VAL A 1 97 ? -7.157 1.197 0.981 1.00 97.19 97 VAL A CA 1
ATOM 815 C C . VAL A 1 97 ? -7.013 0.658 2.391 1.00 97.19 97 VAL A C 1
ATOM 817 O O . VAL A 1 97 ? -7.753 1.054 3.286 1.00 97.19 97 VAL A O 1
ATOM 820 N N . PHE A 1 98 ? -6.051 -0.230 2.598 1.00 97.25 98 PHE A N 1
ATOM 821 C CA . PHE A 1 98 ? -5.674 -0.711 3.917 1.00 97.25 98 PHE A CA 1
ATOM 822 C C . PHE A 1 98 ? -4.402 -0.003 4.355 1.00 97.25 98 PHE A C 1
ATOM 824 O O . PHE A 1 98 ? -3.393 -0.079 3.664 1.00 97.25 98 PHE A O 1
ATOM 831 N N . THR A 1 99 ? -4.421 0.666 5.500 1.00 96.56 99 THR A N 1
ATOM 832 C CA . THR A 1 99 ? -3.251 1.357 6.042 1.00 96.56 99 THR A CA 1
ATOM 833 C C . THR A 1 99 ? -2.947 0.845 7.438 1.00 96.56 99 THR A C 1
ATOM 835 O O . THR A 1 99 ? -3.781 0.903 8.339 1.00 96.56 99 THR A O 1
ATOM 838 N N . VAL A 1 100 ? -1.726 0.362 7.622 1.00 95.25 100 VAL A N 1
ATOM 839 C CA . VAL A 1 100 ? -1.207 -0.131 8.892 1.00 95.25 100 VAL A CA 1
ATOM 840 C C . VAL A 1 100 ? -0.200 0.878 9.428 1.00 95.25 100 VAL A C 1
ATOM 842 O O . VAL A 1 100 ? 0.826 1.140 8.795 1.00 95.25 100 VAL A O 1
ATOM 845 N N . PHE A 1 101 ? -0.491 1.438 10.598 1.00 93.81 101 PHE A N 1
ATOM 846 C CA . PHE A 1 101 ? 0.438 2.282 11.338 1.00 93.81 101 PHE A CA 1
ATOM 847 C C . PHE A 1 101 ? 1.210 1.451 12.352 1.00 93.81 101 PHE A C 1
ATOM 849 O O . PHE A 1 101 ? 0.631 0.622 13.052 1.00 93.81 101 PHE A O 1
ATOM 856 N N . SER A 1 102 ? 2.516 1.686 12.451 1.00 90.56 102 SER A N 1
ATOM 857 C CA . SER A 1 102 ? 3.379 0.909 13.336 1.00 90.56 102 SER A CA 1
ATOM 858 C C . SER A 1 102 ? 4.502 1.746 13.934 1.00 90.56 102 SER A C 1
ATOM 860 O O . SER A 1 102 ? 5.125 2.565 13.251 1.00 90.56 102 SER A O 1
ATOM 862 N N . ARG A 1 103 ? 4.805 1.506 15.213 1.00 87.69 103 ARG A N 1
ATOM 863 C CA . ARG A 1 103 ? 5.999 2.053 15.886 1.00 87.69 103 ARG A CA 1
ATOM 864 C C . ARG A 1 103 ? 7.277 1.316 15.476 1.00 87.69 103 ARG A C 1
ATOM 866 O O . ARG A 1 103 ? 8.377 1.844 15.618 1.00 87.69 103 ARG A O 1
ATOM 873 N N . VAL A 1 104 ? 7.144 0.115 14.916 1.00 85.06 104 VAL A N 1
ATOM 874 C CA . VAL A 1 104 ? 8.254 -0.669 14.375 1.00 85.06 104 VAL A CA 1
ATOM 875 C C . VAL A 1 104 ? 8.714 -0.042 13.060 1.00 85.06 104 VAL A C 1
ATOM 877 O O . VAL A 1 104 ? 8.095 -0.219 12.015 1.00 85.06 104 VAL A O 1
ATOM 880 N N . LEU A 1 105 ? 9.837 0.677 13.104 1.00 80.69 105 LEU A N 1
ATOM 881 C CA . LEU A 1 105 ? 10.438 1.326 11.928 1.00 80.69 105 LEU A CA 1
ATOM 882 C C . LEU A 1 105 ? 11.165 0.352 10.997 1.00 80.69 105 LEU A C 1
ATOM 884 O O . LEU A 1 105 ? 11.576 0.728 9.895 1.00 80.69 105 LEU A O 1
ATOM 888 N N . ASN A 1 106 ? 11.372 -0.882 11.458 1.00 76.88 106 ASN A N 1
ATOM 889 C CA . ASN A 1 106 ? 12.016 -1.920 10.678 1.00 76.88 106 ASN A CA 1
ATOM 890 C C . ASN A 1 106 ? 11.107 -2.324 9.510 1.00 76.88 106 ASN A C 1
ATOM 892 O O . ASN A 1 106 ? 9.985 -2.782 9.707 1.00 76.88 106 ASN A O 1
ATOM 896 N N . LYS A 1 107 ? 11.626 -2.196 8.291 1.00 75.56 107 LYS A N 1
ATOM 897 C CA . LYS A 1 107 ? 10.942 -2.565 7.046 1.00 75.56 107 LYS A CA 1
ATOM 898 C C . LYS A 1 107 ? 11.242 -4.004 6.618 1.00 75.56 107 LYS A C 1
ATOM 900 O O . LYS A 1 107 ? 11.387 -4.297 5.430 1.00 75.56 107 LYS A O 1
ATOM 905 N N . SER A 1 108 ? 11.444 -4.896 7.584 1.00 76.06 108 SER A N 1
ATOM 906 C CA . SER A 1 108 ? 11.794 -6.277 7.281 1.00 76.06 108 SER A CA 1
ATOM 907 C C . SER A 1 108 ? 10.634 -6.986 6.591 1.00 76.06 108 SER A C 1
ATOM 909 O O . SER A 1 108 ? 9.457 -6.713 6.843 1.00 76.06 108 SER A O 1
ATOM 911 N N . ALA A 1 109 ? 10.986 -7.977 5.778 1.00 75.56 109 ALA A N 1
ATOM 912 C CA . ALA A 1 109 ? 10.052 -8.934 5.204 1.00 75.56 109 ALA A CA 1
ATOM 913 C C . ALA A 1 109 ? 9.064 -9.513 6.230 1.00 75.56 109 ALA A C 1
ATOM 915 O O . ALA A 1 109 ? 7.896 -9.730 5.923 1.00 75.56 109 ALA A O 1
ATOM 916 N N . GLN A 1 110 ? 9.523 -9.751 7.460 1.00 78.19 110 GLN A N 1
ATOM 917 C CA . GLN A 1 110 ? 8.697 -10.316 8.523 1.00 78.19 110 GLN A CA 1
ATOM 918 C C . GLN A 1 110 ? 7.607 -9.352 8.993 1.00 78.19 110 GLN A C 1
ATOM 920 O O . GLN A 1 110 ? 6.472 -9.783 9.181 1.00 78.19 110 GLN A O 1
ATOM 925 N N . VAL A 1 111 ? 7.930 -8.063 9.165 1.00 82.44 111 VAL A N 1
ATOM 926 C CA . VAL A 1 111 ? 6.938 -7.039 9.537 1.00 82.44 111 VAL A CA 1
ATOM 927 C C . VAL A 1 111 ? 5.880 -6.945 8.447 1.00 82.44 111 VAL A C 1
ATOM 929 O O . VAL A 1 111 ? 4.695 -7.081 8.726 1.00 82.44 111 VAL A O 1
ATOM 932 N N . VAL A 1 112 ? 6.313 -6.829 7.191 1.00 82.81 112 VAL A N 1
ATOM 933 C CA . VAL A 1 112 ? 5.413 -6.773 6.034 1.00 82.81 112 VAL A CA 1
ATOM 934 C C . VAL A 1 112 ? 4.527 -8.016 5.952 1.00 82.81 112 VAL A C 1
ATOM 936 O O . VAL A 1 112 ? 3.323 -7.884 5.761 1.00 82.81 112 VAL A O 1
ATOM 939 N N . LYS A 1 113 ? 5.089 -9.219 6.140 1.00 83.19 113 LYS A N 1
ATOM 940 C CA . LYS A 1 113 ? 4.331 -10.480 6.135 1.00 83.19 113 LYS A CA 1
ATOM 941 C C . LYS A 1 113 ? 3.258 -10.499 7.216 1.00 83.19 113 LYS A C 1
ATOM 943 O O . LYS A 1 113 ? 2.131 -10.883 6.923 1.00 83.19 113 LYS A O 1
ATOM 948 N N . LYS A 1 114 ? 3.584 -10.067 8.438 1.00 87.25 114 LYS A N 1
ATOM 949 C CA . LYS A 1 114 ? 2.613 -9.987 9.538 1.00 87.25 114 LYS A CA 1
ATOM 950 C C . LYS A 1 114 ? 1.507 -8.972 9.244 1.00 87.25 114 LYS A C 1
ATOM 952 O O . LYS A 1 114 ? 0.337 -9.302 9.403 1.00 87.25 114 LYS A O 1
ATOM 957 N N . CYS A 1 115 ? 1.868 -7.784 8.759 1.00 89.62 115 CYS A N 1
ATOM 958 C CA . CYS A 1 115 ? 0.899 -6.760 8.373 1.00 89.62 115 CYS A CA 1
ATOM 959 C C . CYS A 1 115 ? -0.006 -7.232 7.230 1.00 89.62 115 CYS A C 1
ATOM 961 O O . CYS A 1 115 ? -1.213 -7.040 7.304 1.00 89.62 115 CYS A O 1
ATOM 963 N N . LEU A 1 116 ? 0.547 -7.876 6.196 1.00 89.56 116 LEU A N 1
ATOM 964 C CA . LEU A 1 116 ? -0.266 -8.414 5.110 1.00 89.56 116 LEU A CA 1
ATOM 965 C C . LEU A 1 116 ? -1.189 -9.524 5.620 1.00 89.56 116 LEU A C 1
ATOM 967 O O . LEU A 1 116 ? -2.366 -9.496 5.292 1.00 89.56 116 LEU A O 1
ATOM 971 N N . LYS A 1 117 ? -0.698 -10.455 6.452 1.00 89.62 117 LYS A N 1
ATOM 972 C CA . LYS A 1 117 ? -1.537 -11.516 7.031 1.00 89.62 117 LYS A CA 1
ATOM 973 C C . LYS A 1 117 ? -2.735 -10.930 7.785 1.00 89.62 117 LYS A C 1
ATOM 975 O O . LYS A 1 117 ? -3.854 -11.348 7.533 1.00 89.62 117 LYS A O 1
ATOM 980 N N . MET A 1 118 ? -2.527 -9.884 8.591 1.00 92.94 118 MET A N 1
ATOM 981 C CA . MET A 1 118 ? -3.624 -9.149 9.240 1.00 92.94 118 MET A CA 1
ATOM 982 C C . MET A 1 118 ? -4.697 -8.658 8.256 1.00 92.94 118 MET A C 1
ATOM 984 O O . MET A 1 118 ? -5.878 -8.711 8.581 1.00 92.94 118 MET A O 1
ATOM 988 N N . ILE A 1 119 ? -4.301 -8.170 7.076 1.00 94.56 119 ILE A N 1
ATOM 989 C CA . ILE A 1 119 ? -5.242 -7.723 6.038 1.00 94.56 119 ILE A CA 1
ATOM 990 C C . ILE A 1 119 ? -5.923 -8.912 5.353 1.00 94.56 119 ILE A C 1
ATOM 992 O O . ILE A 1 119 ? -7.119 -8.866 5.082 1.00 94.56 119 ILE A O 1
ATOM 996 N N . LEU A 1 120 ? -5.186 -9.986 5.084 1.00 93.31 120 LEU A N 1
ATOM 997 C CA . LEU A 1 120 ? -5.726 -11.187 4.450 1.00 93.31 120 LEU A CA 1
ATOM 998 C C . LEU A 1 120 ? -6.699 -11.953 5.358 1.00 93.31 120 LEU A C 1
ATOM 1000 O O . LEU A 1 120 ? -7.597 -12.622 4.855 1.00 93.31 120 LEU A O 1
ATOM 1004 N N . ASP A 1 121 ? -6.561 -11.833 6.677 1.00 93.12 121 ASP A N 1
ATOM 1005 C CA . ASP A 1 121 ? -7.455 -12.461 7.656 1.00 93.12 121 ASP A CA 1
ATOM 1006 C C . ASP A 1 121 ? -8.811 -11.729 7.788 1.00 93.12 121 ASP A C 1
ATOM 1008 O O . ASP A 1 121 ? -9.735 -12.237 8.435 1.00 93.12 121 ASP A O 1
ATOM 1012 N N . LEU A 1 122 ? -8.964 -10.548 7.170 1.00 94.19 122 LEU A N 1
ATOM 1013 C CA . LEU A 1 122 ? -10.224 -9.802 7.153 1.00 94.19 122 LEU A CA 1
ATOM 1014 C C . LEU A 1 122 ? -11.313 -10.573 6.402 1.00 94.19 122 LEU A C 1
ATOM 1016 O O . LEU A 1 122 ? -11.060 -11.183 5.364 1.00 94.19 122 LEU A O 1
ATOM 1020 N N . ASP A 1 123 ? -12.557 -10.464 6.877 1.00 91.94 123 ASP A N 1
ATOM 1021 C CA . ASP A 1 123 ? -13.714 -11.133 6.263 1.00 91.94 123 ASP A CA 1
ATOM 1022 C C . ASP A 1 123 ? -13.852 -10.824 4.766 1.00 91.94 123 ASP A C 1
ATOM 1024 O O . ASP A 1 123 ? -14.186 -11.704 3.979 1.00 91.94 123 ASP A O 1
ATOM 1028 N N . GLU A 1 124 ? -13.528 -9.598 4.349 1.00 91.62 124 GLU A N 1
ATOM 1029 C CA . GLU A 1 124 ? -13.597 -9.188 2.943 1.00 91.62 124 GLU A CA 1
ATOM 1030 C C . GLU A 1 124 ? -12.546 -9.846 2.032 1.00 91.62 124 GLU A C 1
ATOM 1032 O O . GLU A 1 124 ? -12.709 -9.815 0.813 1.00 91.62 124 GLU A O 1
ATOM 1037 N N . MET A 1 125 ? -11.502 -10.446 2.614 1.00 93.38 125 MET A N 1
ATOM 1038 C CA . MET A 1 125 ? -10.404 -11.131 1.922 1.00 93.38 125 MET A CA 1
ATOM 1039 C C . MET A 1 125 ? -10.477 -12.662 2.050 1.00 93.38 125 MET A C 1
ATOM 1041 O O . MET A 1 125 ? -9.670 -13.368 1.440 1.00 93.38 125 MET A O 1
ATOM 1045 N N . LYS A 1 126 ? -11.430 -13.205 2.822 1.00 90.06 126 LYS A N 1
ATOM 1046 C CA . LYS A 1 126 ? -11.539 -14.655 3.078 1.00 90.06 126 LYS A CA 1
ATOM 1047 C C . LYS A 1 126 ? -11.809 -15.475 1.822 1.00 90.06 126 LYS A C 1
ATOM 1049 O O . LYS A 1 126 ? -11.221 -16.536 1.661 1.00 90.06 126 LYS A O 1
ATOM 1054 N N . ASP A 1 127 ? -12.641 -14.958 0.924 1.00 92.00 127 ASP A N 1
ATOM 1055 C CA . ASP A 1 127 ? -13.017 -15.659 -0.310 1.00 92.00 127 ASP A CA 1
ATOM 1056 C C . ASP A 1 127 ? -11.998 -15.472 -1.445 1.00 92.00 127 ASP A C 1
ATOM 1058 O O . ASP A 1 127 ? -12.181 -16.001 -2.543 1.00 92.00 127 ASP A O 1
ATOM 1062 N N . ILE A 1 128 ? -10.930 -14.704 -1.210 1.00 94.75 128 ILE A N 1
ATOM 1063 C CA . ILE A 1 128 ? -9.918 -14.412 -2.221 1.00 94.75 128 ILE A CA 1
ATOM 1064 C C . ILE A 1 128 ? -8.898 -15.542 -2.262 1.00 94.75 128 ILE A C 1
ATOM 1066 O O . ILE A 1 128 ? -8.175 -15.776 -1.296 1.00 94.75 128 ILE A O 1
ATOM 1070 N N . ASN A 1 129 ? -8.827 -16.214 -3.410 1.00 93.88 129 ASN A N 1
ATOM 1071 C CA . ASN A 1 129 ? -7.931 -17.340 -3.650 1.00 93.88 129 ASN A CA 1
ATOM 1072 C C . ASN A 1 129 ? -6.764 -16.996 -4.582 1.00 93.88 129 ASN A C 1
ATOM 1074 O O . ASN A 1 129 ? -5.804 -17.758 -4.625 1.00 93.88 129 ASN A O 1
ATOM 1078 N N . HIS A 1 130 ? -6.824 -15.877 -5.306 1.00 94.44 130 HIS A N 1
ATOM 1079 C CA . HIS A 1 130 ? -5.768 -15.443 -6.214 1.00 94.44 130 HIS A CA 1
ATOM 1080 C C . HIS A 1 130 ? -5.422 -13.971 -5.992 1.00 94.44 130 HIS A C 1
ATOM 1082 O O . HIS A 1 130 ? -6.305 -13.115 -5.973 1.00 94.44 130 HIS A O 1
ATOM 1088 N N . ILE A 1 131 ? -4.140 -13.665 -5.822 1.00 93.69 131 ILE A N 1
ATOM 1089 C CA . ILE A 1 131 ? -3.653 -12.328 -5.501 1.00 93.69 131 ILE A CA 1
ATOM 1090 C C . ILE A 1 131 ? -2.493 -11.952 -6.423 1.00 93.69 131 ILE A C 1
ATOM 1092 O O . ILE A 1 131 ? -1.407 -12.521 -6.341 1.00 93.69 131 ILE A O 1
ATOM 1096 N N . ASP A 1 132 ? -2.699 -10.931 -7.247 1.00 92.88 132 ASP A N 1
ATOM 1097 C CA . ASP A 1 132 ? -1.641 -10.261 -7.998 1.00 92.88 132 ASP A CA 1
ATOM 1098 C C . ASP A 1 132 ? -1.006 -9.185 -7.108 1.00 92.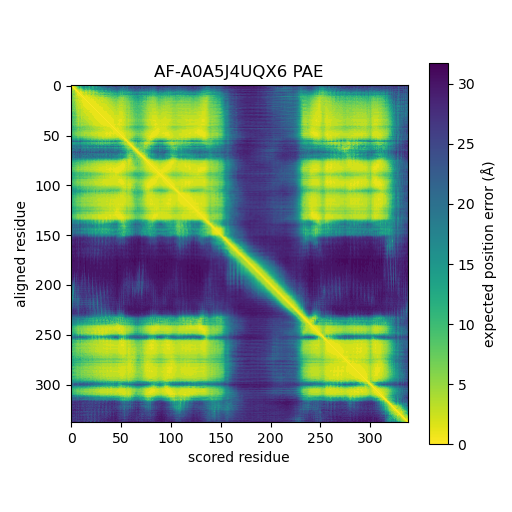88 132 ASP A C 1
ATOM 1100 O O . ASP A 1 132 ? -1.558 -8.103 -6.907 1.00 92.88 132 ASP A O 1
ATOM 1104 N N . TRP A 1 133 ? 0.167 -9.477 -6.555 1.00 90.00 133 TRP A N 1
ATOM 1105 C CA . TRP A 1 133 ? 0.943 -8.538 -5.754 1.00 90.00 133 TRP A CA 1
ATOM 1106 C C . TRP A 1 133 ? 1.792 -7.620 -6.635 1.00 90.00 133 TRP A C 1
ATOM 1108 O O . TRP A 1 133 ? 2.490 -8.091 -7.534 1.00 90.00 133 TRP A O 1
ATOM 1118 N N . TRP A 1 134 ? 1.796 -6.329 -6.312 1.00 90.00 134 TRP A N 1
ATOM 1119 C CA . TRP A 1 134 ? 2.608 -5.289 -6.936 1.00 90.00 134 TRP A CA 1
ATOM 1120 C C . TRP A 1 134 ? 3.299 -4.432 -5.874 1.00 90.00 134 TRP A C 1
ATOM 1122 O O . TRP A 1 134 ? 2.682 -3.999 -4.903 1.00 90.00 134 TRP A O 1
ATOM 1132 N N . SER A 1 135 ? 4.587 -4.153 -6.065 1.00 85.69 135 SER A N 1
ATOM 1133 C CA . SER A 1 135 ? 5.363 -3.251 -5.204 1.00 85.69 135 SER A CA 1
ATOM 1134 C C . SER A 1 135 ? 6.500 -2.600 -5.993 1.00 85.69 135 SER A C 1
ATOM 1136 O O . SER A 1 135 ? 6.933 -3.123 -7.018 1.00 85.69 135 SER A O 1
ATOM 1138 N N . ASP A 1 136 ? 6.998 -1.457 -5.534 1.00 74.50 136 ASP A N 1
ATOM 1139 C CA . ASP A 1 136 ? 7.957 -0.620 -6.260 1.00 74.50 136 ASP A CA 1
ATOM 1140 C C . ASP A 1 136 ? 9.423 -1.090 -6.203 1.00 74.50 136 ASP A C 1
ATOM 1142 O O . ASP A 1 136 ? 10.322 -0.393 -6.667 1.00 74.50 136 ASP A O 1
ATOM 1146 N N . GLY A 1 137 ? 9.706 -2.276 -5.653 1.00 64.69 137 GLY A N 1
ATOM 1147 C CA . GLY A 1 137 ? 11.078 -2.793 -5.590 1.00 64.69 137 GLY A CA 1
ATOM 1148 C C . GLY A 1 137 ? 12.030 -1.938 -4.740 1.00 64.69 137 GLY A C 1
ATOM 1149 O O . GLY A 1 137 ? 13.223 -2.242 -4.698 1.00 64.69 137 GLY A O 1
ATOM 1150 N N . GLY A 1 138 ? 11.537 -0.878 -4.086 1.00 65.31 138 GLY A N 1
ATOM 1151 C CA . GLY A 1 138 ? 12.364 0.128 -3.440 1.00 65.31 138 GLY A CA 1
ATOM 1152 C C . GLY A 1 138 ? 13.205 -0.466 -2.316 1.00 65.31 138 GLY A C 1
ATOM 1153 O O . GLY A 1 138 ? 12.771 -1.368 -1.610 1.00 65.31 138 GLY A O 1
ATOM 1154 N N . SER A 1 139 ? 14.403 0.076 -2.080 1.00 57.88 139 SER A N 1
ATOM 1155 C CA . SER A 1 139 ? 15.321 -0.394 -1.021 1.00 57.88 139 SER A CA 1
ATOM 1156 C C . SER A 1 139 ? 14.696 -0.403 0.380 1.00 57.88 139 SER A C 1
ATOM 1158 O O . SER A 1 139 ? 15.124 -1.146 1.265 1.00 57.88 139 SER A O 1
ATOM 1160 N N . SER A 1 140 ? 13.669 0.428 0.569 1.00 54.97 140 SER A N 1
ATOM 1161 C CA . SER A 1 140 ? 12.842 0.475 1.766 1.00 54.97 140 SER A CA 1
ATOM 1162 C C . SER A 1 140 ? 12.063 -0.817 1.967 1.00 54.97 140 SER A C 1
ATOM 1164 O O . SER A 1 140 ? 12.050 -1.354 3.068 1.00 54.97 140 SER A O 1
ATOM 1166 N N . PHE A 1 141 ? 11.425 -1.331 0.927 1.00 58.00 141 PHE A N 1
ATOM 1167 C CA . PHE A 1 141 ? 10.622 -2.531 1.012 1.00 58.00 141 PHE A CA 1
ATOM 1168 C C . PHE A 1 141 ? 11.519 -3.686 0.574 1.00 58.00 141 PHE A C 1
ATOM 1170 O O . PHE A 1 141 ? 11.848 -3.815 -0.602 1.00 58.00 141 PHE A O 1
ATOM 1177 N N . ARG A 1 142 ? 11.999 -4.492 1.535 1.00 65.25 142 ARG A N 1
ATOM 1178 C CA . ARG A 1 142 ? 12.930 -5.610 1.289 1.00 65.25 142 ARG A CA 1
ATOM 1179 C C . ARG A 1 142 ? 12.239 -6.754 0.539 1.00 65.25 142 ARG A C 1
ATOM 1181 O O . ARG A 1 142 ? 12.141 -7.877 1.025 1.00 65.25 142 ARG A O 1
ATOM 1188 N N . ASN A 1 143 ? 11.764 -6.452 -0.661 1.00 60.50 143 ASN A N 1
ATOM 1189 C CA . ASN A 1 143 ? 10.941 -7.266 -1.531 1.00 60.50 143 ASN A CA 1
ATOM 1190 C C . ASN A 1 143 ? 11.566 -8.626 -1.774 1.00 60.50 143 ASN A C 1
ATOM 1192 O O . ASN A 1 143 ? 10.874 -9.626 -1.720 1.00 60.50 143 ASN A O 1
ATOM 1196 N N . ILE A 1 144 ? 12.883 -8.686 -1.962 1.00 59.12 144 ILE A N 1
ATOM 1197 C CA . ILE A 1 144 ? 13.592 -9.949 -2.189 1.00 59.12 144 ILE A CA 1
ATOM 1198 C C . ILE A 1 144 ? 13.595 -10.827 -0.927 1.00 59.12 144 ILE A C 1
ATOM 1200 O O . ILE A 1 144 ? 13.376 -12.036 -1.011 1.00 59.12 144 ILE A O 1
ATOM 1204 N N . GLU A 1 145 ? 13.785 -10.242 0.258 1.00 63.12 145 GLU A N 1
ATOM 1205 C CA . GLU A 1 145 ? 13.663 -10.985 1.520 1.00 63.12 145 GLU A CA 1
ATOM 1206 C C . GLU A 1 145 ? 12.214 -11.429 1.749 1.00 63.12 145 GLU A C 1
ATOM 1208 O O . GLU A 1 145 ? 11.973 -12.548 2.193 1.00 63.12 145 GLU A O 1
ATOM 1213 N N . TYR A 1 146 ? 11.252 -10.573 1.402 1.00 62.34 146 TYR A N 1
ATOM 1214 C CA . TYR A 1 146 ? 9.822 -10.839 1.517 1.00 62.34 146 TYR A CA 1
ATOM 1215 C C . TYR A 1 146 ? 9.387 -11.978 0.603 1.00 62.34 146 TYR A C 1
ATOM 1217 O O . TYR A 1 146 ? 8.800 -12.950 1.071 1.00 62.34 146 TYR A O 1
ATOM 1225 N N . LEU A 1 147 ? 9.800 -11.922 -0.661 1.00 60.62 147 LEU A N 1
ATOM 1226 C CA . LEU A 1 147 ? 9.696 -13.006 -1.621 1.00 60.62 147 LEU A CA 1
ATOM 1227 C C . LEU A 1 147 ? 10.262 -14.288 -1.038 1.00 60.62 147 LEU A C 1
ATOM 1229 O O . LEU A 1 147 ? 9.575 -15.299 -1.037 1.00 60.62 147 LEU A O 1
ATOM 1233 N N . THR A 1 148 ? 11.481 -14.256 -0.501 1.00 58.41 148 THR A N 1
ATOM 1234 C CA . THR A 1 148 ? 12.110 -15.465 0.034 1.00 58.41 148 THR A CA 1
ATOM 1235 C C . THR A 1 148 ? 11.359 -16.003 1.257 1.00 58.41 148 THR A C 1
ATOM 1237 O O . THR A 1 148 ? 11.224 -17.215 1.405 1.00 58.41 148 THR A O 1
ATOM 1240 N N . ALA A 1 149 ? 10.804 -15.132 2.101 1.00 58.75 149 ALA A N 1
ATOM 1241 C CA . ALA A 1 149 ? 9.989 -15.493 3.264 1.00 58.75 149 ALA A CA 1
ATOM 1242 C C . ALA A 1 149 ? 8.580 -16.014 2.905 1.00 58.75 149 ALA A C 1
ATOM 1244 O O . ALA A 1 149 ? 8.008 -16.806 3.657 1.00 58.75 149 ALA A O 1
ATOM 1245 N N . LEU A 1 150 ? 8.008 -15.579 1.779 1.00 56.19 150 LEU A N 1
ATOM 1246 C CA . LEU A 1 150 ? 6.785 -16.152 1.205 1.00 56.19 150 LEU A CA 1
ATOM 1247 C C . LEU A 1 150 ? 7.072 -17.470 0.475 1.00 56.19 150 LEU A C 1
ATOM 1249 O O . LEU A 1 150 ? 6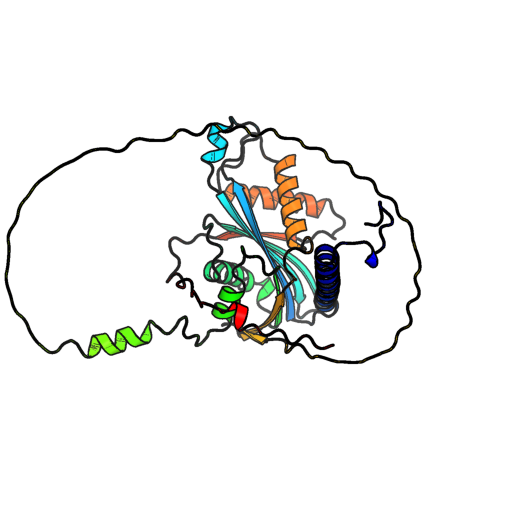.266 -18.390 0.513 1.00 56.19 150 LEU A O 1
ATOM 1253 N N . SER A 1 151 ? 8.259 -17.578 -0.125 1.00 53.03 151 SER A N 1
ATOM 1254 C CA . SER A 1 151 ? 8.694 -18.715 -0.942 1.00 53.03 151 SER A CA 1
ATOM 1255 C C . SER A 1 151 ? 9.044 -19.974 -0.145 1.00 53.03 151 SER A C 1
ATOM 1257 O O . SER A 1 151 ? 9.448 -21.003 -0.686 1.00 53.03 151 SER A O 1
ATOM 1259 N N . SER A 1 152 ? 9.004 -19.880 1.177 1.00 53.25 152 SER A N 1
ATOM 1260 C CA . SER A 1 152 ? 9.730 -20.774 2.056 1.00 53.25 152 SER A CA 1
ATOM 1261 C C . SER A 1 152 ? 8.836 -21.524 3.016 1.00 53.25 152 SER A C 1
ATOM 1263 O O . SER A 1 152 ? 8.901 -21.329 4.222 1.00 53.25 152 SER A O 1
ATOM 1265 N N . GLN A 1 153 ? 8.099 -22.501 2.495 1.00 50.19 153 GLN A N 1
ATOM 1266 C CA . GLN A 1 153 ? 7.742 -23.639 3.346 1.00 50.19 153 GLN A CA 1
ATOM 1267 C C . GLN A 1 153 ? 8.987 -24.489 3.694 1.00 50.19 153 GLN A C 1
ATOM 1269 O O . GLN A 1 153 ? 8.969 -25.199 4.689 1.00 50.19 153 GLN A O 1
ATOM 1274 N N . ASN A 1 154 ? 10.098 -24.361 2.940 1.00 44.25 154 ASN A N 1
ATOM 1275 C CA . ASN A 1 154 ? 11.372 -25.073 3.158 1.00 44.25 154 ASN A CA 1
ATOM 1276 C C . ASN A 1 154 ? 12.635 -24.254 2.793 1.00 44.25 154 ASN A C 1
ATOM 1278 O O . ASN A 1 154 ? 13.625 -24.819 2.331 1.00 44.25 154 ASN A O 1
ATOM 1282 N N . SER A 1 155 ? 12.648 -22.922 2.945 1.00 39.78 155 SER A N 1
ATOM 1283 C CA . SER A 1 155 ? 13.888 -22.191 2.617 1.00 39.78 155 SER A CA 1
ATOM 1284 C C . SER A 1 155 ? 15.007 -22.535 3.600 1.00 39.78 155 SER A C 1
ATOM 1286 O O . SER A 1 155 ? 14.770 -22.541 4.814 1.00 39.78 155 SER A O 1
ATOM 1288 N N . PRO A 1 156 ? 16.249 -22.704 3.112 1.00 40.00 156 PRO A N 1
ATOM 1289 C CA . PRO A 1 156 ? 17.428 -22.773 3.969 1.00 40.00 156 PRO A CA 1
ATOM 1290 C C . PRO A 1 156 ? 17.593 -21.543 4.886 1.00 40.00 156 PRO A C 1
ATOM 1292 O O . PRO A 1 156 ? 18.352 -21.608 5.847 1.00 40.00 156 PRO A O 1
ATOM 1295 N N . LEU A 1 157 ? 16.851 -20.448 4.653 1.00 38.62 157 LEU A N 1
ATOM 1296 C CA . LEU A 1 157 ? 16.782 -19.281 5.542 1.00 38.62 157 LEU A CA 1
ATOM 1297 C C . LEU A 1 157 ? 15.957 -19.500 6.827 1.00 38.62 157 LEU A C 1
ATOM 1299 O O . LEU A 1 157 ? 16.060 -18.687 7.739 1.00 38.62 157 LEU A O 1
ATOM 1303 N N . VAL A 1 158 ? 15.168 -20.578 6.924 1.00 39.09 158 VAL A N 1
ATOM 1304 C CA . VAL A 1 158 ? 14.407 -20.965 8.136 1.00 39.09 158 VAL A CA 1
ATOM 1305 C C . VAL A 1 158 ? 14.969 -22.255 8.762 1.00 39.09 158 VAL A C 1
ATOM 1307 O O . VAL A 1 158 ? 14.863 -22.485 9.966 1.00 39.09 158 VAL A O 1
ATOM 1310 N N . GLN A 1 159 ? 15.655 -23.094 7.980 1.00 34.88 159 GLN A N 1
ATOM 1311 C CA . GLN A 1 159 ? 16.100 -24.431 8.397 1.00 34.88 159 GLN A CA 1
ATOM 1312 C C . GLN A 1 159 ? 17.415 -24.485 9.199 1.00 34.88 159 GLN A C 1
ATOM 1314 O O . GLN A 1 159 ? 18.140 -25.475 9.129 1.00 34.88 159 GLN A O 1
ATOM 1319 N N . ARG A 1 160 ? 17.738 -23.483 10.025 1.00 37.91 160 ARG A N 1
ATOM 1320 C CA . ARG A 1 160 ? 18.822 -23.653 11.020 1.00 37.91 160 ARG A CA 1
ATOM 1321 C C . ARG A 1 160 ? 18.345 -24.050 12.411 1.00 37.91 160 ARG A C 1
ATOM 1323 O O . ARG A 1 160 ? 19.183 -24.336 13.264 1.00 37.91 160 ARG A O 1
ATOM 1330 N N . LYS A 1 161 ? 17.028 -24.140 12.626 1.00 36.25 161 LYS A N 1
ATOM 1331 C CA . LYS A 1 161 ? 16.468 -24.579 13.910 1.00 36.25 161 LYS A CA 1
ATOM 1332 C C . LYS A 1 161 ? 16.528 -26.099 14.103 1.00 36.25 161 LYS A C 1
ATOM 1334 O O . LYS A 1 161 ? 16.830 -26.542 15.198 1.00 36.25 161 LYS A O 1
ATOM 1339 N N . MET A 1 162 ? 16.394 -26.902 13.042 1.00 34.38 162 MET A N 1
ATOM 1340 C CA . MET A 1 162 ? 16.385 -28.370 13.186 1.00 34.38 162 MET A CA 1
ATOM 1341 C C . MET A 1 162 ? 17.765 -29.039 13.310 1.00 34.38 162 MET A C 1
ATOM 1343 O O . MET A 1 162 ? 17.836 -30.189 13.726 1.00 34.38 162 MET A O 1
ATOM 1347 N N . ILE A 1 163 ? 18.870 -28.347 13.005 1.00 37.31 163 ILE A N 1
ATOM 1348 C CA . ILE A 1 163 ? 20.220 -28.940 13.134 1.00 37.31 163 ILE A CA 1
ATOM 1349 C C . ILE A 1 163 ? 20.779 -28.774 14.558 1.00 37.31 163 ILE A C 1
ATOM 1351 O O . ILE A 1 163 ? 21.607 -29.569 14.994 1.00 37.31 163 ILE A O 1
ATOM 1355 N N . LYS A 1 164 ? 20.301 -27.790 15.334 1.00 36.12 164 LYS A N 1
ATOM 1356 C CA . LYS A 1 164 ? 20.742 -27.632 16.731 1.00 36.12 164 LYS A CA 1
ATOM 1357 C C . LYS A 1 164 ? 20.114 -28.661 17.670 1.00 36.12 164 LYS A C 1
ATOM 1359 O O . LYS A 1 164 ? 20.799 -29.129 18.575 1.00 36.12 164 LYS A O 1
ATOM 1364 N N . ASP A 1 165 ? 18.882 -29.083 17.408 1.00 39.38 165 ASP A N 1
ATOM 1365 C CA . ASP A 1 165 ? 18.207 -30.067 18.263 1.00 39.38 165 ASP A CA 1
ATOM 1366 C C . ASP A 1 165 ? 18.692 -31.505 18.008 1.00 39.38 165 ASP A C 1
ATOM 1368 O O . ASP A 1 165 ? 18.618 -32.339 18.905 1.00 39.38 165 ASP A O 1
ATOM 1372 N N . TYR A 1 166 ? 19.281 -31.779 16.836 1.00 36.12 166 TYR A N 1
ATOM 1373 C CA . TYR A 1 166 ? 19.960 -33.052 16.564 1.00 36.12 166 TYR A CA 1
ATOM 1374 C C . TYR A 1 166 ? 21.369 -33.116 17.174 1.00 36.12 166 TYR A C 1
ATOM 1376 O O . TYR A 1 166 ? 21.763 -34.160 17.684 1.00 36.12 166 TYR A O 1
ATOM 1384 N N . ASN A 1 167 ? 22.098 -31.996 17.218 1.00 38.62 167 ASN A N 1
ATOM 1385 C CA . ASN A 1 167 ? 23.464 -31.971 17.760 1.00 38.62 167 ASN A CA 1
ATOM 1386 C C . ASN A 1 167 ? 23.526 -31.767 19.285 1.00 38.62 167 ASN A C 1
ATOM 1388 O O . ASN A 1 167 ? 24.555 -32.035 19.891 1.00 38.62 167 ASN A O 1
ATOM 1392 N N . THR A 1 168 ? 22.435 -31.346 19.935 1.00 41.06 168 THR A N 1
ATOM 1393 C CA . THR A 1 168 ? 22.380 -31.231 21.412 1.00 41.06 168 THR A CA 1
ATOM 1394 C C . THR A 1 168 ? 21.946 -32.545 22.088 1.00 41.06 168 THR A C 1
ATOM 1396 O O . THR A 1 168 ? 22.014 -32.669 23.311 1.00 41.06 168 THR A O 1
ATOM 1399 N N . ALA A 1 169 ? 21.522 -33.547 21.309 1.00 38.00 169 ALA A N 1
ATOM 1400 C CA . ALA A 1 169 ? 21.192 -34.883 21.808 1.00 38.00 169 ALA A CA 1
ATOM 1401 C C . ALA A 1 169 ? 22.395 -35.850 21.818 1.00 38.00 169 ALA A C 1
ATOM 1403 O O . ALA A 1 169 ? 22.332 -36.859 22.516 1.00 38.00 169 ALA A O 1
ATOM 1404 N N . GLU A 1 170 ? 23.489 -35.539 21.108 1.00 40.66 170 GLU A N 1
ATOM 1405 C CA . GLU A 1 170 ? 24.689 -36.396 21.034 1.00 40.66 170 GLU A CA 1
ATOM 1406 C C . GLU A 1 170 ? 25.893 -35.900 21.859 1.00 40.66 170 GLU A C 1
ATOM 1408 O O . GLU A 1 170 ? 26.826 -36.664 22.067 1.00 40.66 170 GLU A O 1
ATOM 1413 N N . GLU A 1 171 ? 25.860 -34.693 22.439 1.00 41.28 171 GLU A N 1
ATOM 1414 C CA . GLU A 1 171 ? 26.933 -34.185 23.324 1.00 41.28 171 GLU A CA 1
ATOM 1415 C C . GLU A 1 171 ? 26.531 -34.154 24.813 1.00 41.28 171 GLU A C 1
ATOM 1417 O O . GLU A 1 171 ? 26.898 -33.263 25.578 1.00 41.28 171 GLU A O 1
ATOM 1422 N N . LYS A 1 172 ? 25.772 -35.163 25.257 1.00 41.66 172 LYS A N 1
ATOM 1423 C CA . LYS A 1 172 ? 25.650 -35.518 26.684 1.00 41.66 172 LYS A CA 1
ATOM 1424 C C . LYS A 1 172 ? 26.148 -36.937 26.942 1.00 41.66 172 LYS A C 1
ATOM 1426 O O . LYS A 1 172 ? 25.464 -37.759 27.543 1.00 41.66 172 LYS A O 1
ATOM 1431 N N . SER A 1 173 ? 27.374 -37.200 26.519 1.00 41.91 173 SER A N 1
ATOM 1432 C CA . SER A 1 173 ? 28.226 -38.190 27.163 1.00 41.91 173 SER A CA 1
ATOM 1433 C C . SER A 1 173 ? 29.647 -37.652 27.166 1.00 41.91 173 SER A C 1
ATOM 1435 O O . SER A 1 173 ? 30.256 -37.509 26.112 1.00 41.91 173 SER A O 1
ATOM 1437 N N . ASP A 1 174 ? 30.112 -37.370 28.376 1.00 37.28 174 ASP A N 1
ATOM 1438 C CA . ASP A 1 174 ? 31.503 -37.406 28.817 1.00 37.28 174 ASP A CA 1
ATOM 1439 C C . ASP A 1 174 ? 32.103 -36.090 29.327 1.00 37.28 174 ASP A C 1
ATOM 1441 O O . ASP A 1 174 ? 32.241 -35.081 28.641 1.00 37.28 174 ASP A O 1
ATOM 1445 N N . SER A 1 175 ? 32.572 -36.232 30.568 1.00 39.28 175 SER A N 1
ATOM 1446 C CA . SER A 1 175 ? 33.568 -35.461 31.312 1.00 39.28 175 SER A CA 1
ATOM 1447 C C . SER A 1 175 ? 33.117 -34.220 32.090 1.00 39.28 175 SER A C 1
ATOM 1449 O O . SER A 1 175 ? 33.119 -33.083 31.631 1.00 39.28 175 SER A O 1
ATOM 1451 N N . GLU A 1 176 ? 32.814 -34.507 33.358 1.00 37.84 176 GLU A N 1
ATOM 1452 C CA . GLU A 1 176 ? 33.098 -33.675 34.526 1.00 37.84 176 GLU A CA 1
ATOM 1453 C C . GLU A 1 176 ? 34.597 -33.350 34.662 1.00 37.84 176 GLU A C 1
ATOM 1455 O O . GLU A 1 176 ? 35.442 -34.176 34.311 1.00 37.84 176 GLU A O 1
ATOM 1460 N N . THR A 1 177 ? 34.879 -32.181 35.253 1.00 34.97 177 THR A N 1
ATOM 1461 C CA . THR A 1 177 ? 35.976 -31.761 36.171 1.00 34.97 177 THR A CA 1
ATOM 1462 C C . THR A 1 177 ? 36.445 -30.350 35.798 1.00 34.97 177 THR A C 1
ATOM 1464 O O . THR A 1 177 ? 36.451 -29.997 34.628 1.00 34.97 177 THR A O 1
ATOM 1467 N N . ASP A 1 178 ? 36.920 -29.469 36.671 1.00 33.91 178 ASP A N 1
ATOM 1468 C CA . ASP A 1 178 ? 36.812 -29.196 38.110 1.00 33.91 178 ASP A CA 1
ATOM 1469 C C . ASP A 1 178 ? 37.645 -27.911 38.326 1.00 33.91 178 ASP A C 1
ATOM 1471 O O . ASP A 1 178 ? 38.700 -27.760 37.712 1.00 33.91 178 ASP A O 1
ATOM 1475 N N . SER A 1 179 ? 37.201 -27.052 39.246 1.00 35.03 179 SER A N 1
ATOM 1476 C CA . SER A 1 179 ? 37.963 -26.055 40.024 1.00 35.03 179 SER A CA 1
ATOM 1477 C C . SER A 1 179 ? 38.700 -24.880 39.347 1.00 35.03 179 SER A C 1
ATOM 1479 O O . SER A 1 179 ? 39.455 -25.036 38.392 1.00 35.03 179 SER A O 1
ATOM 1481 N N . GLY A 1 180 ? 38.586 -23.700 39.975 1.00 32.44 180 GLY A N 1
ATOM 1482 C CA . GLY A 1 180 ? 39.611 -22.650 39.902 1.00 32.44 180 GLY A CA 1
ATOM 1483 C C . GLY A 1 180 ? 39.093 -21.222 40.077 1.00 32.44 180 GLY A C 1
ATOM 1484 O O . GLY A 1 180 ? 38.711 -20.595 39.099 1.00 32.44 180 GLY A O 1
ATOM 1485 N N . GLU A 1 181 ? 39.090 -20.737 41.321 1.00 36.94 181 GLU A N 1
ATOM 1486 C CA . GLU A 1 181 ? 38.850 -19.346 41.750 1.00 36.94 181 GLU A CA 1
ATOM 1487 C C . GLU A 1 181 ? 40.031 -18.387 41.439 1.00 36.94 181 GLU A C 1
ATOM 1489 O O . GLU A 1 181 ? 41.060 -18.823 40.930 1.00 36.94 181 GLU A O 1
ATOM 1494 N N . GLU A 1 182 ? 39.860 -17.120 41.867 1.00 37.41 182 GLU A N 1
ATOM 1495 C CA . GLU A 1 182 ? 40.778 -15.951 41.940 1.00 37.41 182 GLU A CA 1
ATOM 1496 C C . GLU A 1 182 ? 40.688 -14.983 40.741 1.00 37.41 182 GLU A C 1
ATOM 1498 O O . GLU A 1 182 ? 40.875 -15.389 39.600 1.00 37.41 182 GLU A O 1
ATOM 1503 N N . SER A 1 183 ? 40.264 -13.710 40.823 1.00 36.25 183 SER A N 1
ATOM 1504 C CA . SER A 1 183 ? 40.338 -12.559 41.764 1.00 36.25 183 SER A CA 1
ATOM 1505 C C . SER A 1 183 ? 41.278 -11.467 41.235 1.00 36.25 183 SER A C 1
ATOM 1507 O O . SER A 1 183 ? 42.381 -11.781 40.804 1.00 36.25 183 SER A O 1
ATOM 1509 N N . ASP A 1 184 ? 40.832 -10.209 41.390 1.00 34.25 184 ASP A N 1
ATOM 1510 C CA . ASP A 1 184 ? 41.597 -8.945 41.344 1.00 34.25 184 ASP A CA 1
ATOM 1511 C C . ASP A 1 184 ? 42.191 -8.520 39.981 1.00 34.25 184 ASP A C 1
ATOM 1513 O O . ASP A 1 184 ? 42.552 -9.343 39.152 1.00 34.25 184 ASP A O 1
ATOM 1517 N N . SER A 1 185 ? 42.337 -7.245 39.614 1.00 35.84 185 SER A N 1
ATOM 1518 C CA . SER A 1 185 ? 42.020 -5.927 40.184 1.00 35.84 185 SER A CA 1
ATOM 1519 C C . SER A 1 185 ? 42.348 -4.865 39.108 1.00 35.84 185 SER A C 1
ATOM 1521 O O . SER A 1 185 ? 43.056 -5.177 38.154 1.00 35.84 185 SER A O 1
ATOM 1523 N N . GLU A 1 186 ? 41.903 -3.615 39.335 1.00 35.41 186 GLU A N 1
ATOM 1524 C CA . GLU A 1 186 ? 42.495 -2.345 38.836 1.00 35.41 186 GLU A CA 1
ATOM 1525 C C . GLU A 1 186 ? 42.523 -2.082 37.311 1.00 35.41 186 GLU A C 1
ATOM 1527 O O . GLU A 1 186 ? 42.615 -2.977 36.490 1.00 35.41 186 GLU A O 1
ATOM 1532 N N . GLU A 1 187 ? 42.555 -0.867 36.770 1.00 35.69 187 GLU A N 1
ATOM 1533 C CA . GLU A 1 187 ? 42.213 0.528 37.089 1.00 35.69 187 GLU A CA 1
ATOM 1534 C C . GLU A 1 187 ? 42.634 1.305 35.806 1.00 35.69 187 GLU A C 1
ATOM 1536 O O . GLU A 1 187 ? 43.451 0.796 35.038 1.00 35.69 187 GLU A O 1
ATOM 1541 N N . LYS A 1 188 ? 42.172 2.558 35.634 1.00 35.75 188 LYS A N 1
ATOM 1542 C CA . LYS A 1 188 ? 42.683 3.594 34.691 1.00 35.75 188 LYS A CA 1
ATOM 1543 C C . LYS A 1 188 ? 42.292 3.449 33.209 1.00 35.75 188 LYS A C 1
ATOM 1545 O O . LYS A 1 188 ? 42.194 2.354 32.684 1.00 35.75 188 LYS A O 1
ATOM 1550 N N . SER A 1 189 ? 42.095 4.510 32.429 1.00 35.03 189 SER A N 1
ATOM 1551 C CA . SER A 1 189 ? 42.074 5.972 32.625 1.00 35.03 189 SER A CA 1
ATOM 1552 C C . SER A 1 189 ? 41.709 6.611 31.275 1.00 35.03 189 SER A C 1
ATOM 1554 O O . SER A 1 189 ? 42.020 6.019 30.248 1.00 35.03 189 SER A O 1
ATOM 1556 N N . ASP A 1 190 ? 41.143 7.820 31.328 1.00 32.19 190 ASP A N 1
ATOM 1557 C CA . ASP A 1 190 ? 41.352 8.975 30.432 1.00 32.19 190 ASP A CA 1
ATOM 1558 C C . ASP A 1 190 ? 41.174 8.780 28.912 1.00 32.19 190 ASP A C 1
ATOM 1560 O O . ASP A 1 190 ? 41.882 8.040 28.247 1.00 32.19 190 ASP A O 1
ATOM 1564 N N . SER A 1 191 ? 40.131 9.373 28.330 1.00 37.25 191 SER A N 1
ATOM 1565 C CA . SER A 1 191 ? 40.058 10.762 27.841 1.00 37.25 191 SER A CA 1
ATOM 1566 C C . SER A 1 191 ? 40.359 10.794 26.349 1.00 37.25 191 SER A C 1
ATOM 1568 O O . SER A 1 191 ? 41.479 10.496 25.960 1.00 37.25 191 SER A O 1
ATOM 1570 N N . GLU A 1 192 ? 39.400 11.226 25.537 1.00 39.38 192 GLU A N 1
ATOM 1571 C CA . GLU A 1 192 ? 39.723 11.915 24.293 1.00 39.38 192 GLU A CA 1
ATOM 1572 C C . GLU A 1 192 ? 38.575 12.840 23.877 1.00 39.38 192 GLU A C 1
ATOM 1574 O O . GLU A 1 192 ? 37.397 12.486 23.833 1.00 39.38 192 GLU A O 1
ATOM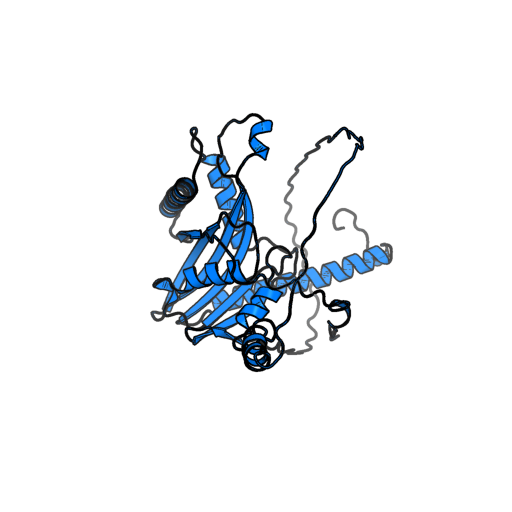 1579 N N . THR A 1 193 ? 38.992 14.082 23.685 1.00 35.19 193 THR A N 1
ATOM 1580 C CA . THR A 1 193 ? 38.366 15.199 22.990 1.00 35.19 193 THR A CA 1
ATOM 1581 C C . THR A 1 193 ? 38.037 14.856 21.538 1.00 35.19 193 THR A C 1
ATOM 1583 O O . THR A 1 193 ? 38.755 14.066 20.937 1.00 35.19 193 THR A O 1
ATOM 1586 N N . ASP A 1 194 ? 37.065 15.548 20.940 1.00 34.72 194 ASP A N 1
ATOM 1587 C CA . ASP A 1 194 ? 37.298 16.498 19.831 1.00 34.72 194 ASP A CA 1
ATOM 1588 C C . ASP A 1 194 ? 36.081 16.637 18.894 1.00 34.72 194 ASP A C 1
ATOM 1590 O O . ASP A 1 194 ? 35.280 15.723 18.707 1.00 34.72 194 ASP A O 1
ATOM 1594 N N . SER A 1 195 ? 36.041 17.808 18.263 1.00 39.59 195 SER A N 1
ATOM 1595 C CA . SER A 1 195 ? 35.317 18.234 17.068 1.00 39.59 195 SER A CA 1
ATOM 1596 C C . SER A 1 195 ? 33.861 18.673 17.235 1.00 39.59 195 SER A C 1
ATOM 1598 O O . SER A 1 195 ? 32.907 17.900 17.255 1.00 39.59 195 SER A O 1
ATOM 1600 N N . GLY A 1 196 ? 33.720 19.999 17.306 1.00 37.72 196 GLY A N 1
ATOM 1601 C CA . GLY A 1 196 ? 32.551 20.690 16.793 1.00 37.72 196 GLY A CA 1
ATOM 1602 C C . GLY A 1 196 ? 32.615 20.773 15.270 1.00 37.72 196 GLY A C 1
ATOM 1603 O O . GLY A 1 196 ? 33.692 20.911 14.697 1.00 37.72 196 GLY A O 1
ATOM 1604 N N . GLU A 1 197 ? 31.449 20.738 14.637 1.00 42.06 197 GLU A N 1
ATOM 1605 C CA . GLU A 1 197 ? 31.269 21.172 13.258 1.00 42.06 197 GLU A CA 1
ATOM 1606 C C . GLU A 1 197 ? 30.031 22.068 13.188 1.00 42.06 197 GLU A C 1
ATOM 1608 O O . GLU A 1 197 ? 28.947 21.727 13.670 1.00 42.06 197 GLU A O 1
ATOM 1613 N N . GLU A 1 198 ? 30.256 23.258 12.636 1.00 39.88 198 GLU A N 1
ATOM 1614 C CA . GLU A 1 198 ? 29.262 24.264 12.295 1.00 39.88 198 GLU A CA 1
ATOM 1615 C C . GLU A 1 198 ? 28.447 23.794 11.085 1.00 39.88 198 GLU A C 1
ATOM 1617 O O . GLU A 1 198 ? 28.986 23.335 10.078 1.00 39.88 198 GLU A O 1
ATOM 1622 N N . SER A 1 199 ? 27.129 23.924 11.188 1.00 35.78 199 SER A N 1
ATOM 1623 C CA . SER A 1 199 ? 26.183 23.704 10.102 1.00 35.78 199 SER A CA 1
ATOM 1624 C C . SER A 1 199 ? 25.790 25.044 9.484 1.00 35.78 199 SER A C 1
ATOM 1626 O O . SER A 1 199 ? 25.090 25.817 10.136 1.00 35.78 199 SER A O 1
ATOM 1628 N N . ASP A 1 200 ? 26.158 25.275 8.225 1.00 39.47 200 ASP A N 1
ATOM 1629 C CA . ASP A 1 200 ? 25.521 26.277 7.367 1.00 39.47 200 ASP A CA 1
ATOM 1630 C C . ASP A 1 200 ? 24.795 25.558 6.225 1.00 39.47 200 ASP A C 1
ATOM 1632 O O . ASP A 1 200 ? 25.398 24.896 5.378 1.00 39.47 200 ASP A O 1
ATOM 1636 N N . SER A 1 201 ? 23.470 25.680 6.218 1.00 37.09 201 SER A N 1
ATOM 1637 C CA . SER A 1 201 ? 22.600 25.266 5.121 1.00 37.09 201 SER A CA 1
ATOM 1638 C C . SER A 1 201 ? 21.785 26.473 4.672 1.00 37.09 201 SER A C 1
ATOM 1640 O O . SER A 1 201 ? 20.852 26.879 5.366 1.00 37.09 201 SER A O 1
ATOM 1642 N N . GLU A 1 202 ? 22.119 27.031 3.509 1.00 42.53 202 GLU A N 1
ATOM 1643 C CA . GLU A 1 202 ? 21.236 27.944 2.784 1.00 42.53 202 GLU A CA 1
ATOM 1644 C C . GLU A 1 202 ? 20.259 27.139 1.918 1.00 42.53 202 GLU A C 1
ATOM 1646 O O . GLU A 1 202 ? 20.638 26.408 1.000 1.00 42.53 202 GLU A O 1
ATOM 1651 N N . GLU A 1 203 ? 18.974 27.302 2.225 1.00 38.28 203 GLU A N 1
ATOM 1652 C CA . GLU A 1 203 ? 17.849 26.969 1.361 1.00 38.28 203 GLU A CA 1
ATOM 1653 C C . GLU A 1 203 ? 17.810 27.909 0.150 1.00 38.28 203 GLU A C 1
ATOM 1655 O O . GLU A 1 203 ? 17.848 29.130 0.307 1.00 38.28 203 GLU A O 1
ATOM 1660 N N . LYS A 1 204 ? 17.580 27.357 -1.046 1.00 40.38 204 LYS A N 1
ATOM 1661 C CA . LYS A 1 204 ? 16.762 28.032 -2.061 1.00 40.38 204 LYS A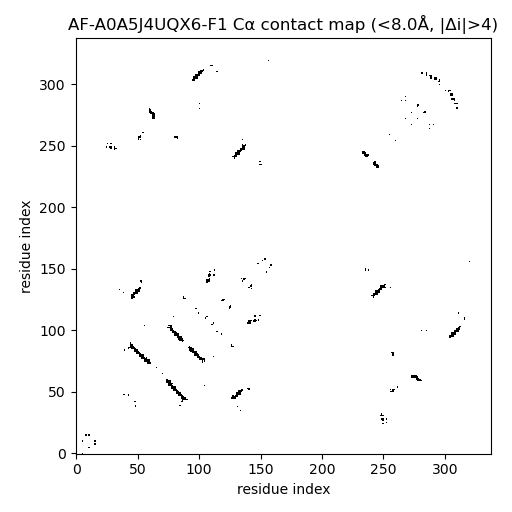 CA 1
ATOM 1662 C C . LYS A 1 204 ? 15.789 27.051 -2.699 1.00 40.38 204 LYS A C 1
ATOM 1664 O O . LYS A 1 204 ? 16.158 26.201 -3.506 1.00 40.38 204 LYS A O 1
ATOM 1669 N N . SER A 1 205 ? 14.530 27.204 -2.305 1.00 39.66 205 SER A N 1
ATOM 1670 C CA . SER A 1 205 ? 13.371 26.936 -3.144 1.00 39.66 205 SER A CA 1
ATOM 1671 C C . SER A 1 205 ? 13.449 27.782 -4.410 1.00 39.66 205 SER A C 1
ATOM 1673 O O . SER A 1 205 ? 13.852 28.936 -4.330 1.00 39.66 205 SER A O 1
ATOM 1675 N N . ASP A 1 206 ? 13.016 27.232 -5.540 1.00 38.28 206 ASP A N 1
ATOM 1676 C CA . ASP A 1 206 ? 11.946 27.872 -6.300 1.00 38.28 206 ASP A CA 1
ATOM 1677 C C . ASP A 1 206 ? 11.293 26.883 -7.268 1.00 38.28 206 ASP A C 1
ATOM 1679 O O . ASP A 1 206 ? 11.915 26.206 -8.088 1.00 38.28 206 ASP A O 1
ATOM 1683 N N . SER A 1 207 ? 9.987 26.784 -7.071 1.00 39.28 207 SER A N 1
ATOM 1684 C CA . SER A 1 207 ? 8.986 26.190 -7.932 1.00 39.28 207 SER A CA 1
ATOM 1685 C C . SER A 1 207 ? 8.719 27.107 -9.116 1.00 39.28 207 SER A C 1
ATOM 1687 O O . SER A 1 207 ? 8.459 28.282 -8.892 1.00 39.28 207 SER A O 1
ATOM 1689 N N . GLU A 1 208 ? 8.612 26.565 -10.325 1.00 38.97 208 GLU A N 1
ATOM 1690 C CA . GLU A 1 208 ? 7.716 27.149 -11.322 1.00 38.97 208 GLU A CA 1
ATOM 1691 C C . GLU A 1 208 ? 7.219 26.079 -12.300 1.00 38.97 208 GLU A C 1
ATOM 1693 O O . GLU A 1 208 ? 7.969 25.399 -13.004 1.00 38.97 208 GLU A O 1
ATOM 1698 N N . SER A 1 209 ? 5.905 25.903 -12.241 1.00 39.75 209 SER A N 1
ATOM 1699 C CA . SER A 1 209 ? 5.043 25.186 -13.164 1.00 39.75 209 SER A CA 1
ATOM 1700 C C . SER A 1 209 ? 4.939 25.948 -14.477 1.00 39.75 209 SER A C 1
ATOM 1702 O O . SER A 1 209 ? 4.645 27.137 -14.444 1.00 39.75 209 SER A O 1
ATOM 1704 N N . ASP A 1 210 ? 5.050 25.260 -15.612 1.00 37.38 210 ASP A N 1
ATOM 1705 C CA . ASP A 1 210 ? 4.372 25.736 -16.814 1.00 37.38 210 ASP A CA 1
ATOM 1706 C C . ASP A 1 210 ? 4.019 24.581 -17.752 1.00 37.38 210 ASP A C 1
ATOM 1708 O O . ASP A 1 210 ? 4.872 23.849 -18.261 1.00 37.38 210 ASP A O 1
ATOM 1712 N N . SER A 1 211 ? 2.713 24.421 -17.922 1.00 40.00 211 SER A N 1
ATOM 1713 C CA . SER A 1 211 ? 2.019 23.530 -18.838 1.00 40.00 211 SER A CA 1
ATOM 1714 C C . SER A 1 211 ? 1.986 24.135 -20.237 1.00 40.00 211 SER A C 1
ATOM 1716 O O . SER A 1 211 ? 1.451 25.230 -20.405 1.00 40.00 211 SER A O 1
ATOM 1718 N N . LYS A 1 212 ? 2.452 23.394 -21.245 1.00 37.75 212 LYS A N 1
ATOM 1719 C CA . LYS A 1 212 ? 1.986 23.546 -22.628 1.00 37.75 212 LYS A CA 1
ATOM 1720 C C . LYS A 1 212 ? 1.864 22.181 -23.290 1.00 37.75 212 LYS A C 1
ATOM 1722 O O . LYS A 1 212 ? 2.842 21.447 -23.402 1.00 37.75 212 LYS A O 1
ATOM 1727 N N . GLU A 1 213 ? 0.626 21.881 -23.662 1.00 41.06 213 GLU A N 1
ATOM 1728 C CA . GLU A 1 213 ? 0.244 20.932 -24.699 1.00 41.06 213 GLU A CA 1
ATOM 1729 C C . GLU A 1 213 ? 0.878 21.369 -26.019 1.00 41.06 213 GLU A C 1
ATOM 1731 O O . GLU A 1 213 ? 0.768 22.537 -26.383 1.00 41.06 213 GLU A O 1
ATOM 1736 N N . GLU A 1 214 ? 1.511 20.442 -26.729 1.00 38.00 214 GLU A N 1
ATOM 1737 C CA . GLU A 1 214 ? 1.585 20.471 -28.188 1.00 38.00 214 GLU A CA 1
ATOM 1738 C C . GLU A 1 214 ? 1.828 19.038 -28.676 1.00 38.00 214 GLU A C 1
ATOM 1740 O O . GLU A 1 214 ? 2.681 18.308 -28.167 1.00 38.00 214 GLU A O 1
ATOM 1745 N N . SER A 1 215 ? 0.944 18.629 -29.579 1.00 40.12 215 SER A N 1
ATOM 1746 C CA . SER A 1 215 ? 0.850 17.344 -30.254 1.00 40.12 215 SER A CA 1
ATOM 1747 C C . SER A 1 215 ? 1.781 17.330 -31.460 1.00 40.12 215 SER A C 1
ATOM 1749 O O . SER A 1 215 ? 1.568 18.131 -32.367 1.00 40.12 215 SER A O 1
ATOM 1751 N N . ASP A 1 216 ? 2.725 16.395 -31.496 1.00 35.59 216 ASP A N 1
ATOM 1752 C CA . ASP A 1 216 ? 3.434 16.029 -32.720 1.00 35.59 216 ASP A CA 1
ATOM 1753 C C . ASP A 1 216 ? 3.215 14.532 -32.968 1.00 35.59 216 ASP A C 1
ATOM 1755 O O . ASP A 1 216 ? 3.549 13.677 -32.143 1.00 35.59 216 ASP A O 1
ATOM 1759 N N . GLU A 1 217 ? 2.543 14.266 -34.085 1.00 42.59 217 GLU A N 1
ATOM 1760 C CA . GLU A 1 217 ? 2.308 12.963 -34.690 1.00 42.59 217 GLU A CA 1
ATOM 1761 C C . GLU A 1 217 ? 3.591 12.542 -35.415 1.00 42.59 217 GLU A C 1
ATOM 1763 O O . GLU A 1 217 ? 3.937 13.135 -36.433 1.00 42.59 217 GLU A O 1
ATOM 1768 N N . ASP A 1 218 ? 4.280 11.522 -34.903 1.00 36.50 218 ASP A N 1
ATOM 1769 C CA . ASP A 1 218 ? 5.300 10.796 -35.658 1.00 36.50 218 ASP A CA 1
ATOM 1770 C C . ASP A 1 218 ? 4.801 9.356 -35.860 1.00 36.50 218 ASP A C 1
ATOM 1772 O O . ASP A 1 218 ? 4.713 8.554 -34.925 1.00 36.50 218 ASP A O 1
ATOM 1776 N N . GLU A 1 219 ? 4.398 9.077 -37.100 1.00 44.38 219 GLU A N 1
ATOM 1777 C CA . GLU A 1 219 ? 4.117 7.748 -37.635 1.00 44.38 219 GLU A CA 1
ATOM 1778 C C . GLU A 1 219 ? 5.444 6.996 -37.810 1.00 44.38 219 GLU A C 1
ATOM 1780 O O . GLU A 1 219 ? 6.198 7.287 -38.736 1.00 44.38 219 GLU A O 1
ATOM 1785 N N . ASP A 1 220 ? 5.719 6.016 -36.947 1.00 39.09 220 ASP A N 1
ATOM 1786 C CA . ASP A 1 220 ? 6.781 5.033 -37.176 1.00 39.09 220 ASP A CA 1
ATOM 1787 C C . ASP A 1 220 ? 6.165 3.654 -37.440 1.00 39.09 220 ASP A C 1
ATOM 1789 O O . ASP A 1 220 ? 5.377 3.121 -36.655 1.00 39.09 220 ASP A O 1
ATOM 1793 N N . GLU A 1 221 ? 6.528 3.115 -38.603 1.00 37.81 221 GLU A N 1
ATOM 1794 C CA . GLU A 1 221 ? 6.053 1.869 -39.189 1.00 37.81 221 GLU A CA 1
ATOM 1795 C C . GLU A 1 221 ? 6.367 0.644 -38.314 1.00 37.81 221 GLU A C 1
ATOM 1797 O O . GLU A 1 221 ? 7.503 0.372 -37.921 1.00 37.81 221 GLU A O 1
ATOM 1802 N N . ASP A 1 222 ? 5.310 -0.124 -38.063 1.00 35.72 222 ASP A N 1
ATOM 1803 C CA . ASP A 1 222 ? 5.268 -1.386 -37.336 1.00 35.72 222 ASP A CA 1
ATOM 1804 C C . ASP A 1 222 ? 5.841 -2.528 -38.198 1.00 35.72 222 ASP A C 1
ATOM 1806 O O . ASP A 1 222 ? 5.184 -3.044 -39.107 1.00 35.72 222 ASP A O 1
ATOM 1810 N N . THR A 1 223 ? 7.082 -2.941 -37.926 1.00 38.75 223 THR A N 1
ATOM 1811 C CA . THR A 1 223 ? 7.591 -4.247 -38.367 1.00 38.75 223 THR A CA 1
ATOM 1812 C C . THR A 1 223 ? 7.568 -5.211 -37.194 1.00 38.75 223 THR A C 1
ATOM 1814 O O . THR A 1 223 ? 8.479 -5.233 -36.364 1.00 38.75 223 THR A O 1
ATOM 1817 N N . GLY A 1 224 ? 6.507 -6.015 -37.151 1.00 38.94 224 GLY A N 1
ATOM 1818 C CA . GLY A 1 224 ? 6.298 -7.054 -36.157 1.00 38.94 224 GLY A CA 1
ATOM 1819 C C . GLY A 1 224 ? 7.455 -8.050 -36.072 1.00 38.94 224 GLY A C 1
ATOM 1820 O O . GLY A 1 224 ? 7.793 -8.733 -37.038 1.00 38.94 224 GLY A O 1
ATOM 1821 N N . SER A 1 225 ? 7.989 -8.183 -34.863 1.00 33.69 225 SER A N 1
ATOM 1822 C CA . SER A 1 225 ? 8.644 -9.396 -34.391 1.00 33.69 225 SER A CA 1
ATOM 1823 C C . SER A 1 225 ? 7.932 -9.805 -33.108 1.00 33.69 225 SER A C 1
ATOM 1825 O O . SER A 1 225 ? 8.106 -9.208 -32.048 1.00 33.69 225 SER A O 1
ATOM 1827 N N . SER A 1 226 ? 7.026 -10.769 -33.241 1.00 39.09 226 SER A N 1
ATOM 1828 C CA . SER A 1 226 ? 6.341 -11.411 -32.128 1.00 39.09 226 SER A CA 1
ATOM 1829 C C . SER A 1 226 ? 7.329 -12.320 -31.402 1.00 39.09 226 SER A C 1
ATOM 1831 O O . SER A 1 226 ? 7.409 -13.509 -31.709 1.00 39.09 226 SER A O 1
ATOM 1833 N N . ASP A 1 227 ? 8.079 -11.755 -30.461 1.00 31.19 227 ASP A N 1
ATOM 1834 C CA . ASP A 1 227 ? 8.838 -12.528 -29.484 1.00 31.19 227 ASP A CA 1
ATOM 1835 C C . ASP A 1 227 ? 8.060 -12.524 -28.162 1.00 31.19 227 ASP A C 1
ATOM 1837 O O . ASP A 1 227 ? 8.218 -11.668 -27.287 1.00 31.19 227 ASP A O 1
ATOM 1841 N N . GLU A 1 228 ? 7.131 -13.478 -28.048 1.00 37.53 228 GLU A N 1
ATOM 1842 C CA . GLU A 1 228 ? 6.464 -13.826 -26.794 1.00 37.53 228 GLU A CA 1
ATOM 1843 C C . GLU A 1 228 ? 7.497 -14.434 -25.832 1.00 37.53 228 GLU A C 1
ATOM 1845 O O . GLU A 1 228 ? 7.539 -15.642 -25.588 1.00 37.53 228 GLU A O 1
ATOM 1850 N N . SER A 1 229 ? 8.343 -13.588 -25.239 1.00 34.84 229 SER A N 1
ATOM 1851 C CA . SER A 1 229 ? 9.099 -13.972 -24.053 1.00 34.84 229 SER A CA 1
ATOM 1852 C C . SER A 1 229 ? 8.127 -14.015 -22.873 1.00 34.84 229 SER A C 1
ATOM 1854 O O . SER A 1 229 ? 7.860 -13.037 -22.176 1.00 34.84 229 SER A O 1
ATOM 1856 N N . ILE A 1 230 ? 7.528 -15.190 -22.678 1.00 36.09 230 ILE A N 1
ATOM 1857 C CA . ILE A 1 230 ? 6.743 -15.523 -21.494 1.00 36.09 230 ILE A CA 1
ATOM 1858 C C . ILE A 1 230 ? 7.676 -15.365 -20.288 1.00 36.09 230 ILE A C 1
ATOM 1860 O O . ILE A 1 230 ? 8.413 -16.279 -19.914 1.00 36.09 230 ILE A O 1
ATOM 1864 N N . GLN A 1 231 ? 7.656 -14.184 -19.668 1.00 39.28 231 GLN A N 1
ATOM 1865 C CA . GLN A 1 231 ? 8.161 -13.989 -18.319 1.00 39.28 231 GLN A CA 1
ATOM 1866 C C . GLN A 1 231 ? 7.398 -14.988 -17.453 1.00 39.28 231 GLN A C 1
ATOM 1868 O O . GLN A 1 231 ? 6.193 -14.848 -17.244 1.00 39.28 231 GLN A O 1
ATOM 1873 N N . SER A 1 232 ? 8.075 -16.051 -17.018 1.00 41.47 232 SER A N 1
ATOM 1874 C CA . SER A 1 232 ? 7.470 -17.098 -16.204 1.00 41.47 232 SER A CA 1
ATOM 1875 C C . SER A 1 232 ? 6.884 -16.452 -14.946 1.00 41.47 232 SER A C 1
ATOM 1877 O O . SER A 1 232 ? 7.629 -16.106 -14.023 1.00 41.47 232 SER A O 1
ATOM 1879 N N . LYS A 1 233 ? 5.563 -16.234 -14.925 1.00 56.34 233 LYS A N 1
ATOM 1880 C CA . LYS A 1 233 ? 4.854 -15.694 -13.765 1.00 56.34 233 LYS A CA 1
ATOM 1881 C C . LYS A 1 233 ? 5.125 -16.633 -12.595 1.00 56.34 233 LYS A C 1
ATOM 1883 O O . LYS A 1 233 ? 4.721 -17.793 -12.610 1.00 56.34 233 LYS A O 1
ATOM 1888 N N . LYS A 1 234 ? 5.875 -16.153 -11.602 1.00 61.81 234 LYS A N 1
ATOM 1889 C CA . LYS A 1 234 ? 6.147 -16.927 -10.391 1.00 61.81 234 LYS A CA 1
ATOM 1890 C C . LYS A 1 234 ? 4.888 -16.932 -9.542 1.00 61.81 234 LYS A C 1
ATOM 1892 O O . LYS A 1 234 ? 4.413 -15.877 -9.128 1.00 61.81 234 LYS A O 1
ATOM 1897 N N . THR A 1 235 ? 4.378 -18.130 -9.304 1.00 62.12 235 THR A N 1
ATOM 1898 C CA . THR A 1 235 ? 3.184 -18.391 -8.512 1.00 62.12 235 THR A CA 1
ATOM 1899 C C . THR A 1 235 ? 3.564 -18.974 -7.149 1.00 62.12 235 THR A C 1
ATOM 1901 O O . THR A 1 235 ? 4.411 -19.861 -7.086 1.00 62.12 235 THR A O 1
ATOM 1904 N N . TRP A 1 236 ? 2.912 -18.515 -6.080 1.00 63.72 236 TRP A N 1
ATOM 1905 C CA . TRP A 1 236 ? 3.102 -18.981 -4.698 1.00 63.72 236 TRP A CA 1
ATOM 1906 C C . TRP A 1 236 ? 1.790 -19.369 -4.036 1.00 63.72 236 TRP A C 1
ATOM 1908 O O . TRP A 1 236 ? 0.764 -18.859 -4.446 1.00 63.72 236 TRP A O 1
ATOM 1918 N N . ILE A 1 237 ? 1.816 -20.238 -3.024 1.00 68.25 237 ILE A N 1
ATOM 1919 C CA . ILE A 1 237 ? 0.632 -20.620 -2.240 1.00 68.25 237 ILE A CA 1
ATOM 1920 C C . ILE A 1 237 ? 0.903 -20.316 -0.759 1.00 68.25 237 ILE A C 1
ATOM 1922 O O . ILE A 1 237 ? 1.936 -20.745 -0.240 1.00 68.25 237 ILE A O 1
ATOM 1926 N N . ASP A 1 238 ? 0.028 -19.559 -0.091 1.00 72.38 238 ASP A N 1
ATOM 1927 C CA . ASP A 1 238 ? 0.154 -19.259 1.345 1.00 72.38 238 ASP A CA 1
ATOM 1928 C C . ASP A 1 238 ? -0.410 -20.376 2.254 1.00 72.38 238 ASP A C 1
ATOM 1930 O O . ASP A 1 238 ? -0.838 -21.437 1.794 1.00 72.38 238 ASP A O 1
ATOM 1934 N N . GLU A 1 239 ? -0.368 -20.161 3.574 1.00 72.62 239 GLU A N 1
ATOM 1935 C CA . GLU A 1 239 ? -0.894 -21.101 4.582 1.00 72.62 239 GLU A CA 1
ATOM 1936 C C . GLU A 1 239 ? -2.393 -21.395 4.391 1.00 72.62 239 GLU A C 1
ATOM 1938 O O . GLU A 1 239 ? -2.833 -22.516 4.648 1.00 72.62 239 GLU A O 1
ATOM 1943 N N . ASP A 1 240 ? -3.140 -20.424 3.863 1.00 76.69 240 ASP A N 1
ATOM 1944 C CA . ASP A 1 240 ? -4.581 -20.490 3.613 1.00 76.69 240 ASP A CA 1
ATOM 1945 C C . ASP A 1 240 ? -4.899 -20.956 2.177 1.00 76.69 240 ASP A C 1
ATOM 1947 O O . ASP A 1 240 ? -6.033 -20.851 1.714 1.00 76.69 240 ASP A O 1
ATOM 1951 N N . GLN A 1 241 ? -3.904 -21.502 1.468 1.00 82.62 241 GLN A N 1
ATOM 1952 C CA . GLN A 1 241 ? -3.991 -21.972 0.083 1.00 82.62 241 GLN A CA 1
ATOM 1953 C C . GLN A 1 241 ? -4.271 -20.876 -0.962 1.00 82.62 241 GLN A C 1
ATOM 1955 O O . GLN A 1 241 ? -4.703 -21.178 -2.077 1.00 82.62 241 GLN A O 1
ATOM 1960 N N . ARG A 1 242 ? -3.990 -19.605 -0.651 1.00 86.50 242 ARG A N 1
ATOM 1961 C CA . ARG A 1 242 ? -4.114 -18.504 -1.614 1.00 86.50 242 ARG A CA 1
ATOM 1962 C C . ARG A 1 242 ? -2.935 -18.471 -2.562 1.00 86.50 242 ARG A C 1
ATOM 1964 O O . ARG A 1 242 ? -1.783 -18.490 -2.137 1.00 86.50 242 ARG A O 1
ATOM 1971 N N . GLN A 1 243 ? -3.233 -18.339 -3.843 1.00 88.00 243 GLN A N 1
ATOM 1972 C CA . GLN A 1 243 ? -2.263 -18.222 -4.909 1.00 88.00 243 GLN A CA 1
ATOM 1973 C C . GLN A 1 243 ? -1.792 -16.769 -5.071 1.00 88.00 243 GLN A C 1
ATOM 1975 O O . GLN A 1 243 ? -2.605 -15.888 -5.313 1.00 88.00 243 GLN A O 1
ATOM 1980 N N . PHE A 1 244 ? -0.489 -16.509 -5.018 1.00 86.81 244 PHE A N 1
ATOM 1981 C CA . PHE A 1 244 ? 0.104 -15.199 -5.280 1.00 86.81 244 PHE A CA 1
ATOM 1982 C C . PHE A 1 244 ? 0.859 -15.190 -6.605 1.00 86.81 244 PHE A C 1
ATOM 1984 O O . PHE A 1 244 ? 1.740 -16.023 -6.813 1.00 86.81 244 PHE A O 1
ATOM 1991 N N . THR A 1 245 ? 0.584 -14.208 -7.455 1.00 87.00 245 THR A N 1
ATOM 1992 C CA . THR A 1 245 ? 1.450 -13.816 -8.572 1.00 87.00 245 THR A CA 1
ATOM 1993 C C . THR A 1 245 ? 2.176 -12.546 -8.173 1.00 87.00 245 THR A C 1
ATOM 1995 O O . THR A 1 245 ? 1.549 -11.589 -7.730 1.00 87.00 245 THR A O 1
ATOM 1998 N N . ILE A 1 246 ? 3.499 -12.516 -8.309 1.00 83.19 246 ILE A N 1
ATOM 1999 C CA . ILE A 1 246 ? 4.294 -11.411 -7.770 1.00 83.19 246 ILE A CA 1
ATOM 2000 C C . ILE A 1 246 ? 4.924 -10.595 -8.893 1.00 83.19 246 ILE A C 1
ATOM 2002 O O . ILE A 1 246 ? 5.667 -11.129 -9.714 1.00 83.19 246 ILE A O 1
ATOM 2006 N N . ASN A 1 247 ? 4.647 -9.294 -8.879 1.00 85.75 247 ASN A N 1
ATOM 2007 C CA . ASN A 1 247 ? 5.070 -8.320 -9.873 1.00 85.75 247 ASN A CA 1
ATOM 2008 C C . ASN A 1 247 ? 5.749 -7.121 -9.191 1.00 85.75 247 ASN A C 1
ATOM 2010 O O . ASN A 1 247 ? 5.488 -6.814 -8.024 1.00 85.75 247 ASN A O 1
ATOM 2014 N N . PHE A 1 248 ? 6.616 -6.427 -9.930 1.00 83.44 248 PHE A N 1
ATOM 2015 C CA . PHE A 1 248 ? 7.340 -5.258 -9.432 1.00 83.44 248 PHE A CA 1
ATOM 2016 C C . PHE A 1 248 ? 7.335 -4.127 -10.445 1.00 83.44 248 PHE A C 1
ATOM 2018 O O . PHE A 1 248 ? 7.400 -4.373 -11.651 1.00 83.44 248 PHE A O 1
ATOM 2025 N N . PHE A 1 249 ? 7.330 -2.896 -9.941 1.00 82.94 249 PHE A N 1
ATOM 2026 C CA . PHE A 1 249 ? 7.680 -1.740 -10.756 1.00 82.94 249 PHE A CA 1
ATOM 2027 C C . PHE A 1 249 ? 9.199 -1.603 -10.846 1.00 82.94 249 PHE A C 1
ATOM 2029 O O . PHE A 1 249 ? 9.936 -1.978 -9.931 1.00 82.94 249 PHE A O 1
ATOM 2036 N N . VAL A 1 250 ? 9.675 -1.052 -11.957 1.00 76.94 250 VAL A N 1
ATOM 2037 C CA . VAL A 1 250 ? 11.047 -0.583 -12.067 1.00 76.94 250 VAL A CA 1
ATOM 2038 C C . VAL A 1 250 ? 11.269 0.513 -11.017 1.00 76.94 250 VAL A C 1
ATOM 2040 O O . VAL A 1 250 ? 10.400 1.375 -10.837 1.00 76.94 250 VAL A O 1
ATOM 2043 N N . PRO A 1 251 ? 12.415 0.500 -10.313 1.00 69.56 251 PRO A N 1
ATOM 2044 C CA . PRO A 1 251 ? 12.707 1.499 -9.294 1.00 69.56 251 PRO A CA 1
ATOM 2045 C C . PRO A 1 251 ? 12.611 2.921 -9.847 1.00 69.56 251 PRO A C 1
ATOM 2047 O O . PRO A 1 251 ? 12.943 3.167 -11.001 1.00 69.56 251 PRO A O 1
ATOM 2050 N N . SER A 1 252 ? 12.241 3.879 -9.001 1.00 63.38 252 SER A N 1
ATOM 2051 C CA . SER A 1 252 ? 12.330 5.313 -9.314 1.00 63.38 252 SER A CA 1
ATOM 2052 C C . SER A 1 252 ? 11.405 5.831 -10.428 1.00 63.38 252 SER A C 1
ATOM 2054 O O . SER A 1 252 ? 11.582 6.975 -10.847 1.00 63.38 252 SER A O 1
ATOM 2056 N N . HIS A 1 253 ? 10.392 5.075 -10.878 1.00 59.12 253 HIS A N 1
ATOM 2057 C CA . HIS A 1 253 ? 9.440 5.565 -11.885 1.00 59.12 253 HIS A CA 1
ATOM 2058 C C . HIS A 1 253 ? 7.958 5.459 -11.508 1.00 59.12 253 HIS A C 1
ATOM 2060 O O . HIS A 1 253 ? 7.218 4.567 -11.921 1.00 59.12 253 HIS A O 1
ATOM 2066 N N . GLY A 1 254 ? 7.475 6.546 -10.909 1.00 56.53 254 GLY A N 1
ATOM 2067 C CA . GLY A 1 254 ? 6.060 6.894 -10.857 1.00 56.53 254 GLY A CA 1
ATOM 2068 C C . GLY A 1 254 ? 5.440 6.713 -9.495 1.00 56.53 254 GLY A C 1
ATOM 2069 O O . GLY A 1 254 ? 5.652 5.709 -8.832 1.00 56.53 254 GLY A O 1
ATOM 2070 N N . LYS A 1 255 ? 4.626 7.701 -9.136 1.00 68.31 255 LYS A N 1
ATOM 2071 C CA . LYS A 1 255 ? 3.718 7.626 -8.003 1.00 68.31 255 LYS A CA 1
ATOM 2072 C C . LYS A 1 255 ? 2.845 6.385 -8.182 1.00 68.31 255 LYS A C 1
ATOM 2074 O O . LYS A 1 255 ? 2.064 6.321 -9.132 1.00 68.31 255 LYS A O 1
ATOM 2079 N N . SER A 1 256 ? 3.012 5.406 -7.308 1.00 81.75 256 SER A N 1
ATOM 2080 C CA . SER A 1 256 ? 2.087 4.291 -7.178 1.00 81.75 256 SER A CA 1
ATOM 2081 C C . SER A 1 256 ? 0.712 4.807 -6.730 1.00 81.75 256 SER A C 1
ATOM 2083 O O . SER A 1 256 ? 0.560 5.953 -6.292 1.00 81.75 256 SER A O 1
ATOM 2085 N N . GLU A 1 257 ? -0.320 3.965 -6.790 1.00 90.06 257 GLU A N 1
ATOM 2086 C CA . GLU A 1 257 ? -1.596 4.320 -6.156 1.00 90.06 257 GLU A CA 1
ATOM 2087 C C . GLU A 1 257 ? -1.418 4.604 -4.653 1.00 90.06 257 GLU A C 1
ATOM 2089 O O . GLU A 1 257 ? -2.077 5.493 -4.108 1.00 90.06 257 GLU A O 1
ATOM 2094 N N . CYS A 1 258 ? -0.468 3.927 -3.998 1.00 90.56 258 CYS A N 1
ATOM 2095 C CA . CYS A 1 258 ? -0.096 4.203 -2.615 1.00 90.56 258 CYS A CA 1
ATOM 2096 C C . CYS A 1 258 ? 0.511 5.603 -2.436 1.00 90.56 258 CYS A C 1
ATOM 2098 O O . CYS A 1 258 ? 0.188 6.268 -1.457 1.00 90.56 258 CYS A O 1
ATOM 2100 N N . ASP A 1 259 ? 1.312 6.112 -3.376 1.00 89.00 259 ASP A N 1
ATOM 2101 C CA . ASP A 1 259 ? 1.830 7.487 -3.309 1.00 89.00 259 ASP A CA 1
ATOM 2102 C C . ASP A 1 259 ? 0.717 8.533 -3.340 1.00 89.00 259 ASP A C 1
ATOM 2104 O O . ASP A 1 259 ? 0.805 9.552 -2.651 1.00 89.00 259 ASP A O 1
ATOM 2108 N N . SER A 1 260 ? -0.350 8.280 -4.104 1.00 90.88 260 SER A N 1
ATOM 2109 C CA . SER A 1 260 ? -1.538 9.137 -4.085 1.00 90.88 260 SER A CA 1
ATOM 2110 C C . SER A 1 260 ? -2.207 9.116 -2.709 1.00 90.88 260 SER A C 1
ATOM 2112 O O . SER A 1 260 ? -2.545 10.174 -2.178 1.00 90.88 260 SER A O 1
ATOM 2114 N N . VAL A 1 261 ? -2.340 7.934 -2.098 1.00 92.94 261 VAL A N 1
ATOM 2115 C CA . VAL A 1 261 ? -2.860 7.771 -0.729 1.00 92.94 261 VAL A CA 1
ATOM 2116 C C . VAL A 1 261 ? -1.978 8.508 0.287 1.00 92.94 261 VAL A C 1
ATOM 2118 O O . VAL A 1 261 ? -2.479 9.252 1.127 1.00 92.94 261 VAL A O 1
ATOM 2121 N N . PHE A 1 262 ? -0.653 8.380 0.199 1.00 92.19 262 PHE A N 1
ATOM 2122 C CA . PHE A 1 262 ? 0.267 9.095 1.087 1.00 92.19 262 PHE A CA 1
ATOM 2123 C C . PHE A 1 262 ? 0.213 10.613 0.886 1.00 92.19 262 PHE A C 1
ATOM 2125 O O . PHE A 1 262 ? 0.304 11.370 1.858 1.00 92.19 262 PHE A O 1
ATOM 2132 N N . GLY A 1 263 ? 0.037 11.069 -0.357 1.00 91.62 263 GLY A N 1
ATOM 2133 C CA . GLY A 1 263 ? -0.213 12.471 -0.680 1.00 91.62 263 GLY A CA 1
ATOM 2134 C C . GLY A 1 263 ? -1.492 12.983 -0.018 1.00 91.62 263 GLY A C 1
ATOM 2135 O O . GLY A 1 263 ? -1.465 14.024 0.639 1.00 91.62 263 GLY A O 1
ATOM 2136 N N . GLN A 1 264 ? -2.576 12.207 -0.100 1.00 92.44 264 GLN A N 1
ATOM 2137 C CA . GLN A 1 264 ? -3.847 12.510 0.557 1.00 92.44 264 GLN A CA 1
ATOM 2138 C C . GLN A 1 264 ? -3.686 12.600 2.078 1.00 92.44 264 GLN A C 1
ATOM 2140 O O . GLN A 1 264 ? -4.116 13.581 2.677 1.00 92.44 264 GLN A O 1
ATOM 2145 N N . TYR A 1 265 ? -3.010 11.640 2.715 1.00 94.19 265 TYR A N 1
ATOM 2146 C CA . TYR A 1 265 ? -2.768 11.680 4.163 1.00 94.19 265 TYR A CA 1
ATOM 2147 C C . TYR A 1 265 ? -1.941 12.896 4.581 1.00 94.19 265 TYR A C 1
ATOM 2149 O O . TYR A 1 265 ? -2.255 13.551 5.574 1.00 94.19 265 TYR A O 1
ATOM 2157 N N . SER A 1 266 ? -0.921 13.242 3.794 1.00 92.38 266 SER A N 1
ATOM 2158 C CA . SER A 1 266 ? -0.105 14.438 4.028 1.00 92.38 266 SER A CA 1
ATOM 2159 C C . SER A 1 266 ? -0.945 15.715 3.930 1.00 92.38 266 SER A C 1
ATOM 2161 O O . SER A 1 266 ? -0.791 16.629 4.740 1.00 92.38 266 SER A O 1
ATOM 2163 N N . GLN A 1 267 ? -1.867 15.771 2.968 1.00 92.62 267 GLN A N 1
ATOM 2164 C CA . GLN A 1 267 ? -2.783 16.893 2.803 1.00 92.62 267 GLN A CA 1
ATOM 2165 C C . GLN A 1 267 ? -3.796 16.989 3.952 1.00 92.62 267 GLN A C 1
ATOM 2167 O O . GLN A 1 267 ? -3.985 18.083 4.484 1.00 92.62 267 GLN A O 1
ATOM 2172 N N . ILE A 1 268 ? -4.388 15.865 4.371 1.00 94.25 268 ILE A N 1
ATOM 2173 C CA . ILE A 1 268 ? -5.301 15.795 5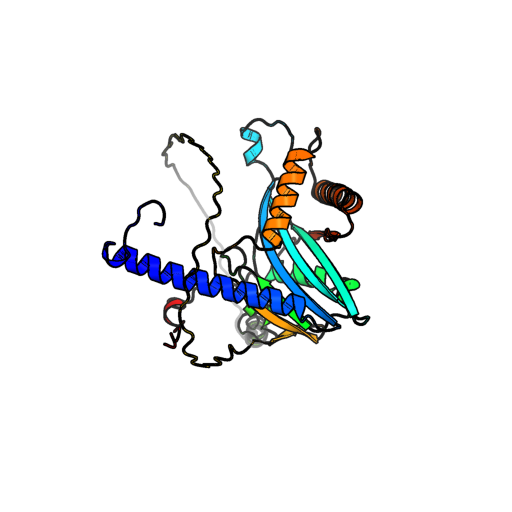.523 1.00 94.25 268 ILE A CA 1
ATOM 2174 C C . ILE A 1 268 ? -4.602 16.322 6.779 1.00 94.25 268 ILE A C 1
ATOM 2176 O O . ILE A 1 268 ? -5.142 17.187 7.464 1.00 94.25 268 ILE A O 1
ATOM 2180 N N . LEU A 1 269 ? -3.375 15.868 7.056 1.00 92.56 269 LEU A N 1
ATOM 2181 C CA . LEU A 1 269 ? -2.590 16.378 8.182 1.00 92.56 269 LEU A CA 1
ATOM 2182 C C . LEU A 1 269 ? -2.339 17.885 8.046 1.00 92.56 269 LEU A C 1
ATOM 2184 O O . LEU A 1 269 ? -2.578 18.636 8.984 1.00 92.56 269 LEU A O 1
ATOM 2188 N N . LYS A 1 270 ? -1.921 18.366 6.873 1.00 91.06 270 LYS A N 1
ATOM 2189 C CA . LYS A 1 270 ? -1.643 19.795 6.668 1.00 91.06 270 LYS A CA 1
ATOM 2190 C C . LYS A 1 270 ? -2.874 20.682 6.898 1.00 91.06 270 LYS A C 1
ATOM 2192 O O . LYS A 1 270 ? -2.742 21.784 7.427 1.00 91.06 270 LYS A O 1
ATOM 2197 N N . GLN A 1 271 ? -4.050 20.232 6.471 1.00 92.94 271 GLN A N 1
ATOM 2198 C CA . GLN A 1 271 ? -5.272 21.039 6.479 1.00 92.94 271 GLN A CA 1
ATOM 2199 C C . GLN A 1 271 ? -6.035 20.919 7.802 1.00 92.94 271 GLN A C 1
ATOM 2201 O O . GLN A 1 271 ? -6.480 21.932 8.348 1.00 92.94 271 GLN A O 1
ATOM 2206 N N . ASN A 1 272 ? -6.120 19.702 8.344 1.00 94.75 272 ASN A N 1
ATOM 2207 C CA . ASN A 1 272 ? -7.095 19.349 9.374 1.00 94.75 272 ASN A CA 1
ATOM 2208 C C . ASN A 1 272 ? -6.455 18.926 10.704 1.00 94.75 272 ASN A C 1
ATOM 2210 O O . ASN A 1 272 ? -7.183 18.530 11.614 1.00 94.75 272 ASN A O 1
ATOM 2214 N N . LEU A 1 273 ? -5.125 19.035 10.865 1.00 93.19 273 LEU A N 1
ATOM 2215 C CA . LEU A 1 273 ? -4.469 18.737 12.143 1.00 93.19 273 LEU A CA 1
ATOM 2216 C C . LEU A 1 273 ? -5.116 19.549 13.287 1.00 93.19 273 LEU A C 1
ATOM 2218 O O . LEU A 1 273 ? -5.156 20.787 13.216 1.00 93.19 273 LEU A O 1
ATOM 2222 N N . PRO A 1 274 ? -5.605 18.885 14.354 1.00 92.06 274 PRO A N 1
ATOM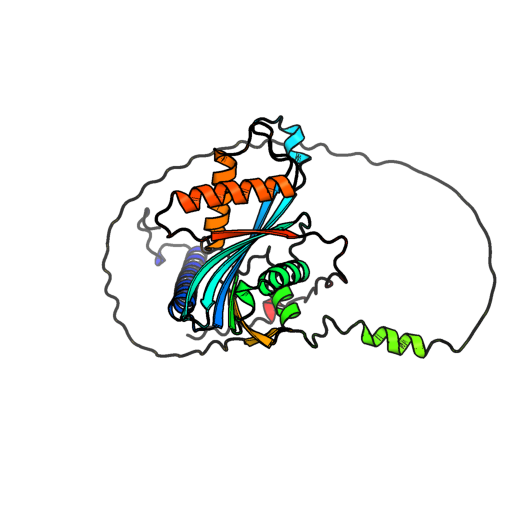 2223 C CA . PRO A 1 274 ? -6.199 19.564 15.498 1.00 92.06 274 PRO A CA 1
ATOM 2224 C C . PRO A 1 274 ? -5.225 20.549 16.147 1.00 92.06 274 PRO A C 1
ATOM 2226 O O . PRO A 1 274 ? -4.024 20.301 16.218 1.00 92.06 274 PRO A O 1
ATOM 2229 N N . LYS A 1 275 ? -5.744 21.650 16.706 1.00 88.19 275 LYS A N 1
ATOM 2230 C CA . LYS A 1 275 ? -4.911 22.631 17.433 1.00 88.19 275 LYS A CA 1
ATOM 2231 C C . LYS A 1 275 ? -4.186 22.014 18.632 1.00 88.19 275 LYS A C 1
ATOM 2233 O O . LYS A 1 275 ? -3.054 22.387 18.908 1.00 88.19 275 LYS A O 1
ATOM 2238 N N . SER A 1 276 ? -4.835 21.074 19.320 1.00 89.06 276 SER A N 1
ATOM 2239 C CA . SER A 1 276 ? -4.251 20.294 20.420 1.00 89.06 276 SER A CA 1
ATOM 2240 C C . SER A 1 276 ? -3.175 19.311 19.961 1.00 89.06 276 SER A C 1
ATOM 2242 O O . SER A 1 276 ? -2.427 18.799 20.787 1.00 89.06 276 SER A O 1
ATOM 2244 N N . GLY A 1 277 ? -3.106 19.050 18.657 1.00 90.06 277 GLY A N 1
ATOM 2245 C CA . GLY A 1 277 ? -2.257 18.034 18.078 1.00 90.06 277 GLY A CA 1
ATOM 2246 C C . GLY A 1 277 ? -2.810 16.614 18.170 1.00 90.06 277 GLY A C 1
ATOM 2247 O O . GLY A 1 277 ? -3.958 16.407 18.565 1.00 90.06 277 GLY A O 1
ATOM 2248 N N . ILE A 1 278 ? -1.971 15.659 17.764 1.00 91.31 278 ILE A N 1
ATOM 2249 C CA . ILE A 1 278 ? -2.205 14.210 17.846 1.00 91.31 278 ILE A CA 1
ATOM 2250 C C . ILE A 1 278 ? -1.050 13.595 18.636 1.00 91.31 278 ILE A C 1
ATOM 2252 O O . ILE A 1 278 ? 0.102 13.647 18.192 1.00 91.31 278 ILE A O 1
ATOM 2256 N N . CYS A 1 279 ? -1.356 13.008 19.789 1.00 89.81 279 CYS A N 1
ATOM 2257 C CA . CYS A 1 279 ? -0.370 12.568 20.777 1.00 89.81 279 CYS A CA 1
ATOM 2258 C C . CYS A 1 279 ? -0.266 11.043 20.892 1.00 89.81 279 CYS A C 1
ATOM 2260 O O . CYS A 1 279 ? 0.672 10.534 21.500 1.00 89.81 279 CYS A O 1
ATOM 2262 N N . SER A 1 280 ? -1.200 10.288 20.312 1.00 91.31 280 SER A N 1
ATOM 2263 C CA . SER A 1 280 ? -1.176 8.823 20.364 1.00 91.31 280 SER A CA 1
ATOM 2264 C C . SER A 1 280 ? -1.486 8.167 19.020 1.00 91.31 280 SER A C 1
ATOM 2266 O O . SER A 1 280 ? -2.053 8.781 18.117 1.00 91.31 280 SER A O 1
ATOM 2268 N N . MET A 1 281 ? -1.120 6.887 18.891 1.00 92.50 281 MET A N 1
ATOM 2269 C CA . MET A 1 281 ? -1.433 6.085 17.705 1.00 92.50 281 MET A CA 1
ATOM 2270 C C . MET A 1 281 ? -2.946 5.916 17.517 1.00 92.50 281 MET A C 1
ATOM 2272 O O . MET A 1 281 ? -3.458 6.063 16.411 1.00 92.50 281 MET A O 1
ATOM 2276 N N . SER A 1 282 ? -3.673 5.676 18.611 1.00 94.75 282 SER A N 1
ATOM 2277 C CA . SER A 1 282 ? -5.134 5.565 18.591 1.00 94.75 282 SER A CA 1
ATOM 2278 C C . SER A 1 282 ? -5.790 6.862 18.110 1.00 94.75 282 SER A C 1
ATOM 2280 O O . SER A 1 282 ? -6.661 6.822 17.242 1.00 94.75 282 SER A O 1
ATOM 2282 N N . GLU A 1 283 ? -5.323 8.022 18.589 1.00 95.31 283 GLU A N 1
ATOM 2283 C CA . GLU A 1 283 ? -5.788 9.326 18.096 1.00 95.31 283 GLU A CA 1
ATOM 2284 C C . GLU A 1 283 ? -5.474 9.524 16.612 1.00 95.31 283 GLU A C 1
ATOM 2286 O O . GLU A 1 283 ? -6.333 10.000 15.875 1.00 95.31 283 GLU A O 1
ATOM 2291 N N . LEU A 1 284 ? -4.281 9.128 16.153 1.00 94.56 284 LEU A N 1
ATOM 2292 C CA . LEU A 1 284 ? -3.895 9.213 14.742 1.00 94.56 284 LEU A CA 1
ATOM 2293 C C . LEU A 1 284 ? -4.823 8.377 13.851 1.00 94.56 284 LEU A C 1
ATOM 2295 O O . LEU A 1 284 ? -5.299 8.855 12.822 1.00 94.56 284 LEU A O 1
ATOM 2299 N N . ILE A 1 285 ? -5.117 7.143 14.265 1.00 95.81 285 ILE A N 1
ATOM 2300 C CA . ILE A 1 285 ? -6.019 6.236 13.550 1.00 95.81 285 ILE A CA 1
ATOM 2301 C C . ILE A 1 285 ? -7.442 6.795 13.520 1.00 95.81 285 ILE A C 1
ATOM 2303 O O . ILE A 1 285 ? -8.072 6.807 12.464 1.00 95.81 285 ILE A O 1
ATOM 2307 N N . GLN A 1 286 ? -7.959 7.263 14.658 1.00 96.94 286 GLN A N 1
ATOM 2308 C CA . GLN A 1 286 ? -9.298 7.853 14.737 1.00 96.94 286 GLN A CA 1
ATOM 2309 C C . GLN A 1 286 ? -9.403 9.133 13.906 1.00 96.94 286 GLN A C 1
ATOM 2311 O O . GLN A 1 286 ? -10.411 9.351 13.234 1.00 96.94 286 GLN A O 1
ATOM 2316 N N . PHE A 1 287 ? -8.353 9.953 13.921 1.00 96.56 287 PHE A N 1
ATOM 2317 C CA . PHE A 1 287 ? -8.248 11.150 13.103 1.00 96.56 287 PHE A CA 1
ATOM 2318 C C . PHE A 1 287 ? -8.352 10.806 11.617 1.00 96.56 287 PHE A C 1
ATOM 2320 O O . PHE A 1 287 ? -9.232 11.336 10.944 1.00 96.56 287 PHE A O 1
ATOM 2327 N N . PHE A 1 288 ? -7.524 9.883 11.119 1.00 96.38 288 PHE A N 1
ATOM 2328 C CA . PHE A 1 288 ? -7.568 9.514 9.707 1.00 96.38 288 PHE A CA 1
ATOM 2329 C C . PHE A 1 288 ? -8.885 8.860 9.304 1.00 96.38 288 PHE A C 1
ATOM 2331 O O . PHE A 1 288 ? -9.415 9.246 8.271 1.00 96.38 288 PHE A O 1
ATOM 2338 N N . LYS A 1 289 ? -9.451 7.964 10.129 1.00 96.56 289 LYS A N 1
ATOM 2339 C CA . LYS A 1 289 ? -10.788 7.384 9.895 1.00 96.56 289 LYS A CA 1
ATOM 2340 C C . LYS A 1 289 ? -11.828 8.477 9.658 1.00 96.56 289 LYS A C 1
ATOM 2342 O O . LYS A 1 289 ? -12.426 8.533 8.590 1.00 96.56 289 LYS A O 1
ATOM 2347 N N . ARG A 1 290 ? -11.960 9.399 10.620 1.00 96.38 290 ARG A N 1
ATOM 2348 C CA . ARG A 1 290 ? -12.920 10.507 10.548 1.00 96.38 290 ARG A CA 1
ATOM 2349 C C . ARG A 1 290 ? -12.717 11.354 9.293 1.00 96.38 290 ARG A C 1
ATOM 2351 O O . ARG A 1 290 ? -13.680 11.669 8.607 1.00 96.38 290 ARG A O 1
ATOM 2358 N N . GLU A 1 291 ? -11.480 11.748 9.010 1.00 95.94 291 GLU A N 1
ATOM 2359 C CA . GLU A 1 291 ? -11.182 12.634 7.883 1.00 95.94 291 GLU A CA 1
ATOM 2360 C C . GLU A 1 291 ? -11.404 11.952 6.527 1.00 95.94 291 GLU A C 1
ATOM 2362 O O . GLU A 1 291 ? -11.936 12.578 5.614 1.00 95.94 291 GLU A O 1
ATOM 2367 N N . THR A 1 292 ? -11.067 10.667 6.380 1.00 94.62 292 THR A N 1
ATOM 2368 C CA . THR A 1 292 ? -11.346 9.941 5.133 1.00 94.62 292 THR A CA 1
ATOM 2369 C C . THR A 1 292 ? -12.823 9.627 4.941 1.00 94.62 292 THR A C 1
ATOM 2371 O O . THR A 1 292 ? -13.276 9.634 3.801 1.00 94.62 292 THR A O 1
ATOM 2374 N N . ASP A 1 293 ? -13.582 9.399 6.015 1.00 93.50 293 ASP A N 1
ATOM 2375 C CA . ASP A 1 293 ? -15.030 9.176 5.925 1.00 93.50 293 ASP A CA 1
ATOM 2376 C C . ASP A 1 293 ? -15.750 10.447 5.442 1.00 93.50 293 ASP A C 1
ATOM 2378 O O . ASP A 1 293 ? -16.571 10.383 4.530 1.00 93.50 293 ASP A O 1
ATOM 2382 N N . ILE A 1 294 ? -15.356 11.624 5.946 1.00 93.00 294 ILE A N 1
ATOM 2383 C CA . ILE A 1 294 ? -15.871 12.923 5.469 1.00 93.00 294 ILE A CA 1
ATOM 2384 C C . ILE A 1 294 ? -15.566 13.129 3.974 1.00 93.00 294 ILE A C 1
ATOM 2386 O O . ILE A 1 294 ? -16.407 13.616 3.211 1.00 93.00 294 ILE A O 1
ATOM 2390 N N . LEU A 1 295 ? -14.360 12.763 3.528 1.00 90.31 295 LEU A N 1
ATOM 2391 C CA . LEU A 1 295 ? -13.993 12.841 2.109 1.00 90.31 295 LEU A CA 1
ATOM 2392 C C . LEU A 1 295 ? -14.799 11.861 1.249 1.00 90.31 295 LEU A C 1
ATOM 2394 O O . LEU A 1 295 ? -15.156 12.190 0.120 1.00 90.31 295 LEU A O 1
ATOM 2398 N N . LEU A 1 296 ? -15.107 10.677 1.777 1.00 88.69 296 LEU A N 1
ATOM 2399 C CA . LEU A 1 296 ? -15.925 9.693 1.082 1.00 88.69 296 LEU A CA 1
ATOM 2400 C C . LEU A 1 296 ? -17.360 10.203 0.904 1.00 88.69 296 LEU A C 1
ATOM 2402 O O . LEU A 1 296 ? -17.859 10.182 -0.218 1.00 88.69 296 LEU A O 1
ATOM 2406 N N . GLU A 1 297 ? -17.974 10.727 1.970 1.00 88.06 297 GLU A N 1
ATOM 2407 C CA . GLU A 1 297 ? -19.340 11.280 1.972 1.00 88.06 297 GLU A CA 1
ATOM 2408 C C . GLU A 1 297 ? -19.513 12.495 1.051 1.00 88.06 297 GLU A C 1
ATOM 2410 O O . GLU A 1 297 ? -20.597 12.722 0.516 1.00 88.06 297 GLU A O 1
ATOM 2415 N N . SER A 1 298 ? -18.454 13.285 0.868 1.00 84.62 298 SER A N 1
ATOM 2416 C CA . SER A 1 298 ? -18.466 14.469 -0.001 1.00 84.62 298 SER A CA 1
ATOM 2417 C C . SER A 1 298 ? -18.132 14.169 -1.465 1.00 84.62 298 SER A C 1
ATOM 2419 O O . SER A 1 298 ? -18.283 15.048 -2.314 1.00 84.62 298 SER A O 1
ATOM 2421 N N . SER A 1 299 ? -17.688 12.949 -1.774 1.00 79.19 299 SER A N 1
ATOM 2422 C CA . SER A 1 299 ? -17.375 12.512 -3.136 1.00 79.19 299 SER A CA 1
ATOM 2423 C C . SER A 1 299 ? -18.533 11.720 -3.751 1.00 79.19 299 SER A C 1
ATOM 2425 O O . SER A 1 299 ? -19.231 11.001 -3.043 1.00 79.19 299 SER A O 1
ATOM 2427 N N . ASP A 1 300 ? -18.714 11.790 -5.075 1.00 66.44 300 ASP A N 1
ATOM 2428 C CA . ASP A 1 300 ? -19.753 11.050 -5.820 1.00 66.44 300 ASP A CA 1
ATOM 2429 C C . ASP A 1 300 ? -19.467 9.525 -5.898 1.00 66.44 300 ASP A C 1
ATOM 2431 O O . ASP A 1 300 ? -19.390 8.939 -6.977 1.00 66.44 300 ASP A O 1
ATOM 2435 N N . ASN A 1 301 ? -19.281 8.855 -4.753 1.00 60.59 301 ASN A N 1
ATOM 2436 C CA . ASN A 1 301 ? -19.041 7.409 -4.593 1.00 60.59 301 ASN A CA 1
ATOM 2437 C C . ASN A 1 301 ? -17.812 6.826 -5.326 1.00 60.59 301 ASN A C 1
ATOM 2439 O O . ASN A 1 301 ? -17.669 5.605 -5.403 1.00 60.59 301 ASN A O 1
ATOM 2443 N N . GLN A 1 302 ? -16.911 7.656 -5.858 1.00 68.19 302 GLN A N 1
ATOM 2444 C CA . GLN A 1 302 ? -15.727 7.182 -6.595 1.00 68.19 302 GLN A CA 1
ATOM 2445 C C . GLN A 1 302 ? -14.464 7.041 -5.734 1.00 68.19 302 GLN A C 1
ATOM 2447 O O . GLN A 1 302 ? -13.508 6.385 -6.156 1.00 68.19 302 GLN A O 1
ATOM 2452 N N . SER A 1 303 ? -14.435 7.626 -4.533 1.00 81.88 303 SER A N 1
ATOM 2453 C CA . SER A 1 303 ? -13.276 7.510 -3.643 1.00 81.88 303 SER A CA 1
ATOM 2454 C C . SER A 1 303 ? -13.201 6.107 -3.032 1.00 81.88 303 SER A C 1
ATOM 2456 O O . SER A 1 303 ? -14.225 5.561 -2.617 1.00 81.88 303 SER A O 1
ATOM 2458 N N . PRO A 1 304 ? -12.009 5.492 -2.947 1.00 88.50 304 PRO A N 1
ATOM 2459 C CA . PRO A 1 304 ? -11.879 4.214 -2.269 1.00 88.50 304 PRO A CA 1
ATOM 2460 C C . PRO A 1 304 ? -12.147 4.386 -0.773 1.00 88.50 304 PRO A C 1
ATOM 2462 O O . PRO A 1 304 ? -11.773 5.388 -0.172 1.00 88.50 304 PRO A O 1
ATOM 2465 N N . GLN A 1 305 ? -12.763 3.385 -0.150 1.00 93.69 305 GLN A N 1
ATOM 2466 C CA . GLN A 1 305 ? -12.903 3.367 1.304 1.00 93.69 305 GLN A CA 1
ATOM 2467 C C . GLN A 1 305 ? -11.551 3.033 1.946 1.00 93.69 305 GLN A C 1
ATOM 2469 O O . GLN A 1 305 ? -10.819 2.168 1.453 1.00 93.69 305 GLN A O 1
ATOM 2474 N N . HIS A 1 306 ? -11.243 3.693 3.061 1.00 96.19 306 HIS A N 1
ATOM 2475 C CA . HIS A 1 306 ? -10.014 3.487 3.818 1.00 96.19 306 HIS A CA 1
ATOM 2476 C C . HIS A 1 306 ? -10.278 2.651 5.075 1.00 96.19 306 HIS A C 1
ATOM 2478 O O . HIS A 1 306 ? -11.326 2.745 5.710 1.00 96.19 306 HIS A O 1
ATOM 2484 N N . SER A 1 307 ? -9.328 1.801 5.440 1.00 96.75 307 SER A N 1
ATOM 2485 C CA . SER A 1 307 ? -9.361 0.963 6.636 1.00 96.75 307 SER A CA 1
ATOM 2486 C C . SER A 1 307 ? -8.007 1.026 7.317 1.00 96.75 307 SER A C 1
ATOM 2488 O O . SER A 1 307 ? -6.973 0.814 6.688 1.00 96.75 307 SER A O 1
ATOM 2490 N N . PHE A 1 308 ? -8.018 1.352 8.607 1.00 97.12 308 PHE A N 1
ATOM 2491 C CA . PHE A 1 308 ? -6.812 1.681 9.358 1.00 97.12 308 PHE A CA 1
ATOM 2492 C C . PHE A 1 308 ? -6.603 0.730 10.527 1.00 97.12 308 PHE A C 1
ATOM 2494 O O . PHE A 1 308 ? -7.539 0.473 11.295 1.00 97.12 308 PHE A O 1
ATOM 2501 N N . PHE A 1 309 ? -5.359 0.290 10.686 1.00 96.12 309 PHE A N 1
ATOM 2502 C CA . PHE A 1 309 ? -4.938 -0.688 11.679 1.00 96.12 309 PHE A CA 1
ATOM 2503 C C . PHE A 1 309 ? -3.710 -0.194 12.435 1.00 96.12 309 PHE A C 1
ATOM 2505 O O . PHE A 1 309 ? -2.881 0.538 11.894 1.00 96.12 309 PHE A O 1
ATOM 2512 N N . GLU A 1 310 ? -3.592 -0.635 13.680 1.00 94.81 310 GLU A N 1
ATOM 2513 C CA . GLU A 1 310 ? -2.373 -0.518 14.470 1.00 94.81 310 GLU A CA 1
ATOM 2514 C C . GLU A 1 310 ? -1.635 -1.854 14.420 1.00 94.81 310 GLU A C 1
ATOM 2516 O O . GLU A 1 310 ? -2.247 -2.910 14.584 1.00 94.81 310 GLU A O 1
ATOM 2521 N N . PHE A 1 311 ? -0.329 -1.805 14.188 1.00 92.38 311 PHE A N 1
ATOM 2522 C CA . PHE A 1 311 ? 0.555 -2.949 14.328 1.00 92.38 311 PHE A CA 1
ATOM 2523 C C . PHE A 1 311 ? 1.670 -2.607 15.307 1.00 92.38 311 PHE A C 1
ATOM 2525 O O . PHE A 1 311 ? 2.364 -1.599 15.159 1.00 92.38 311 PHE A O 1
ATOM 2532 N N . ASP A 1 312 ? 1.862 -3.487 16.280 1.00 87.81 312 ASP A N 1
ATOM 2533 C CA . ASP A 1 312 ? 2.976 -3.421 17.207 1.00 87.81 312 ASP A CA 1
ATOM 2534 C C . ASP A 1 312 ? 3.552 -4.821 17.424 1.00 87.81 312 ASP A C 1
ATOM 2536 O O . ASP A 1 312 ? 2.839 -5.828 17.360 1.00 87.81 312 ASP A O 1
ATOM 2540 N N . CYS A 1 313 ? 4.858 -4.897 17.656 1.00 82.06 313 CYS A N 1
ATOM 2541 C CA . CYS A 1 313 ? 5.488 -6.132 18.091 1.00 82.06 313 CYS A CA 1
ATOM 2542 C C . CYS A 1 313 ? 6.675 -5.845 19.007 1.00 82.06 313 CYS A C 1
ATOM 2544 O O . CYS A 1 313 ? 7.604 -5.131 18.633 1.00 82.06 313 CYS A O 1
ATOM 2546 N N . GLU A 1 314 ? 6.681 -6.485 20.176 1.00 73.50 314 GLU A N 1
ATOM 2547 C CA . GLU A 1 314 ? 7.773 -6.363 21.148 1.00 73.50 314 GLU A CA 1
ATOM 2548 C C . GLU A 1 314 ? 9.086 -6.947 20.610 1.00 73.50 314 GLU A C 1
ATOM 2550 O O . GLU A 1 314 ? 10.170 -6.438 20.884 1.00 73.50 314 GLU A O 1
ATOM 2555 N N . SER A 1 315 ? 8.998 -8.020 19.816 1.00 69.25 315 SER A N 1
ATOM 2556 C CA . SER A 1 315 ? 10.156 -8.633 19.172 1.00 69.25 315 SER A CA 1
ATOM 2557 C C . SER A 1 315 ? 9.807 -9.299 17.840 1.00 69.25 315 SER A C 1
ATOM 2559 O O . SER A 1 315 ? 8.732 -9.876 17.636 1.00 69.25 315 SER A O 1
ATOM 2561 N N . LEU A 1 316 ? 10.756 -9.230 16.906 1.00 67.75 316 LEU A N 1
ATOM 2562 C CA . LEU A 1 316 ? 10.753 -10.053 15.703 1.00 67.75 316 LEU A CA 1
ATOM 2563 C C . LEU A 1 316 ? 11.442 -11.374 16.043 1.00 67.75 316 LEU A C 1
ATOM 2565 O O . LEU A 1 316 ? 12.591 -11.375 16.483 1.00 67.75 316 LEU A O 1
ATOM 2569 N N . GLN A 1 317 ? 10.737 -12.494 15.874 1.00 57.88 317 GLN A N 1
ATOM 2570 C CA . GLN A 1 317 ? 11.335 -13.808 16.085 1.00 57.88 317 GLN A CA 1
ATOM 2571 C C . GLN A 1 317 ? 12.360 -14.056 14.978 1.00 57.88 317 GLN A C 1
ATOM 2573 O O . GLN A 1 317 ? 11.988 -14.204 13.818 1.00 57.88 317 GLN A O 1
ATOM 2578 N N . GLU A 1 318 ? 13.635 -14.052 15.370 1.00 55.81 318 GLU A N 1
ATOM 2579 C CA . GLU A 1 318 ? 14.809 -14.297 14.528 1.00 55.81 318 GLU A CA 1
ATOM 2580 C C . GLU A 1 318 ? 14.918 -13.300 13.358 1.00 55.81 318 GLU A C 1
ATOM 2582 O O . GLU A 1 318 ? 14.323 -13.461 12.294 1.00 55.81 318 GLU A O 1
ATOM 2587 N N . THR A 1 319 ? 15.712 -12.240 13.534 1.00 47.28 319 THR A N 1
ATOM 2588 C CA . THR A 1 319 ? 16.105 -11.372 12.421 1.00 47.28 319 THR A CA 1
ATOM 2589 C C . THR A 1 319 ? 16.836 -12.221 11.385 1.00 47.28 319 THR A C 1
ATOM 2591 O O . THR A 1 319 ? 17.882 -12.799 11.678 1.00 47.28 319 THR A O 1
ATOM 2594 N N . ALA A 1 320 ? 16.295 -12.310 10.165 1.00 49.59 320 ALA A N 1
ATOM 2595 C CA . ALA A 1 320 ? 17.039 -12.878 9.049 1.00 49.59 320 ALA A CA 1
ATOM 2596 C C . ALA A 1 320 ? 18.382 -12.137 8.974 1.00 49.59 320 ALA A C 1
ATOM 2598 O O . ALA A 1 320 ? 18.417 -10.920 8.760 1.00 49.59 320 ALA A O 1
ATOM 2599 N N . GLN A 1 321 ? 19.481 -12.846 9.250 1.00 46.03 321 GLN A N 1
ATOM 2600 C CA . GLN A 1 321 ? 20.814 -12.278 9.112 1.00 46.03 321 GLN A CA 1
ATOM 2601 C C . GLN A 1 321 ? 20.937 -11.796 7.670 1.00 46.03 321 GLN A C 1
ATOM 2603 O O . GLN A 1 321 ? 20.671 -12.560 6.742 1.00 46.03 321 GLN A O 1
ATOM 2608 N N . LYS A 1 322 ? 21.289 -10.517 7.494 1.00 44.22 322 LYS A N 1
ATOM 2609 C CA . LYS A 1 322 ? 21.580 -9.921 6.190 1.00 44.22 322 LYS A CA 1
ATOM 2610 C C . LYS A 1 322 ? 22.529 -10.869 5.453 1.00 44.22 322 LYS A C 1
ATOM 2612 O O . LYS A 1 322 ? 23.682 -11.004 5.858 1.00 44.22 322 LYS A O 1
ATOM 2617 N N . LEU A 1 323 ? 22.034 -11.559 4.426 1.00 42.50 323 LEU A N 1
ATOM 2618 C CA . LEU A 1 323 ? 22.862 -12.469 3.648 1.00 42.50 323 LEU A CA 1
ATOM 2619 C C . LEU A 1 323 ? 23.718 -11.600 2.727 1.00 42.50 323 LEU A C 1
ATOM 2621 O O . LEU A 1 323 ? 23.252 -11.118 1.696 1.00 42.50 323 LEU A O 1
ATOM 2625 N N . ASP A 1 324 ? 24.952 -11.331 3.141 1.00 41.44 324 ASP A N 1
ATOM 2626 C CA . ASP A 1 324 ? 25.922 -10.643 2.298 1.00 41.44 324 ASP A CA 1
ATOM 2627 C C . ASP A 1 324 ? 26.457 -11.630 1.254 1.00 41.44 324 ASP A C 1
ATOM 2629 O O . ASP A 1 324 ? 27.459 -12.318 1.456 1.00 41.44 324 ASP A O 1
ATOM 2633 N N . ILE A 1 325 ? 25.728 -11.769 0.146 1.00 49.66 325 ILE A N 1
ATOM 2634 C CA . ILE A 1 325 ? 26.183 -12.561 -0.995 1.00 49.66 325 ILE A CA 1
ATOM 2635 C C . ILE A 1 325 ? 27.118 -11.677 -1.823 1.00 49.66 325 ILE A C 1
ATOM 2637 O O . ILE A 1 325 ? 26.687 -10.927 -2.706 1.00 49.66 325 ILE A O 1
ATOM 2641 N N . LYS A 1 326 ? 28.422 -11.766 -1.540 1.00 39.81 326 LYS A N 1
ATOM 2642 C CA . LYS A 1 326 ? 29.453 -11.082 -2.329 1.00 39.81 326 LYS A CA 1
ATOM 2643 C C . LYS A 1 326 ? 29.321 -11.462 -3.805 1.00 39.81 326 LYS A C 1
ATOM 2645 O O . LYS A 1 326 ? 29.380 -12.635 -4.158 1.00 39.81 326 LYS A O 1
ATOM 2650 N N . GLY A 1 327 ? 29.147 -10.457 -4.661 1.00 42.22 327 GLY A N 1
ATOM 2651 C CA . GLY A 1 327 ? 29.005 -10.653 -6.103 1.00 42.22 327 GLY A CA 1
ATOM 2652 C C . GLY A 1 327 ? 27.608 -11.074 -6.565 1.00 42.22 327 GLY A C 1
ATOM 2653 O O . GLY A 1 327 ? 27.457 -11.421 -7.723 1.00 42.22 327 GLY A O 1
ATOM 2654 N N . PHE A 1 328 ? 26.553 -11.024 -5.744 1.00 48.06 328 PHE A N 1
ATOM 2655 C CA . PHE A 1 328 ? 25.203 -11.400 -6.206 1.00 48.06 328 PHE A CA 1
ATOM 2656 C C . PHE A 1 328 ? 24.756 -10.654 -7.474 1.00 48.06 328 PHE A C 1
ATOM 2658 O O . PHE A 1 328 ? 24.224 -11.261 -8.400 1.00 48.06 328 PHE A O 1
ATOM 2665 N N . MET A 1 329 ? 25.069 -9.358 -7.565 1.00 42.03 329 MET A N 1
ATOM 2666 C CA . MET A 1 329 ? 24.796 -8.556 -8.763 1.00 42.03 329 MET A CA 1
ATOM 2667 C C . MET A 1 329 ? 25.555 -9.042 -10.006 1.00 42.03 329 MET A C 1
ATOM 2669 O O . MET A 1 329 ? 25.060 -8.867 -11.109 1.00 42.03 329 MET A O 1
ATOM 2673 N N . THR A 1 330 ? 26.714 -9.694 -9.854 1.00 46.25 330 THR A N 1
ATOM 2674 C CA . THR A 1 330 ? 27.454 -10.281 -10.985 1.00 46.25 330 THR A CA 1
ATOM 2675 C C . THR A 1 330 ? 26.895 -11.634 -11.423 1.00 46.25 330 THR A C 1
ATOM 2677 O O . THR A 1 330 ? 27.296 -12.133 -12.465 1.00 46.25 330 THR A O 1
ATOM 2680 N N . HIS A 1 331 ? 25.995 -12.236 -10.636 1.00 42.47 331 HIS A N 1
ATOM 2681 C CA . HIS A 1 331 ? 25.330 -13.507 -10.950 1.00 42.47 331 HIS A CA 1
ATOM 2682 C C . HIS A 1 331 ? 23.922 -13.301 -11.533 1.00 42.47 331 HIS A C 1
ATOM 2684 O O . HIS A 1 331 ? 23.323 -14.243 -12.050 1.00 42.47 331 HIS A O 1
ATOM 2690 N N . LEU A 1 332 ? 23.393 -12.074 -11.482 1.00 39.06 332 LEU A N 1
ATOM 2691 C CA . LEU A 1 332 ? 22.213 -11.669 -12.240 1.00 39.06 332 LEU A CA 1
ATOM 2692 C C . LEU A 1 332 ? 22.636 -11.392 -13.688 1.00 39.06 332 LEU A C 1
ATOM 2694 O O . LEU A 1 332 ? 22.876 -10.254 -14.082 1.00 39.06 332 LEU A O 1
ATOM 2698 N N . HIS A 1 333 ? 22.759 -12.453 -14.484 1.00 34.44 333 HIS A N 1
ATOM 2699 C CA . HIS A 1 333 ? 22.866 -12.313 -15.931 1.00 34.44 333 HIS A CA 1
ATOM 2700 C C . HIS A 1 333 ? 21.494 -11.928 -16.484 1.00 34.44 333 HIS A C 1
ATOM 2702 O O . HIS A 1 333 ? 20.573 -12.744 -16.525 1.00 34.44 333 HIS A O 1
ATOM 2708 N N . TYR A 1 334 ? 21.354 -10.675 -16.905 1.00 38.78 334 TYR A N 1
ATOM 2709 C CA . TYR A 1 334 ? 20.243 -10.263 -17.749 1.00 38.78 334 TYR A CA 1
ATOM 2710 C C . TYR A 1 334 ? 20.571 -10.708 -19.173 1.00 38.78 334 TYR A C 1
ATOM 2712 O O . TYR A 1 334 ? 21.539 -10.233 -19.765 1.00 38.78 334 TYR A O 1
ATOM 2720 N N . HIS A 1 335 ? 19.791 -11.640 -19.715 1.00 28.39 335 HIS A N 1
ATOM 2721 C CA . HIS A 1 335 ? 19.770 -11.838 -21.157 1.00 28.39 335 HIS A CA 1
ATOM 2722 C C . HIS A 1 335 ? 19.032 -10.646 -21.763 1.00 28.39 335 HIS A C 1
ATOM 2724 O O . HIS A 1 335 ? 17.809 -10.558 -21.674 1.00 28.39 335 HIS A O 1
ATOM 2730 N N . VAL A 1 336 ? 19.790 -9.712 -22.336 1.00 31.20 336 VAL A N 1
ATOM 2731 C CA . VAL A 1 336 ? 19.240 -8.766 -23.305 1.00 31.20 336 VAL A CA 1
ATOM 2732 C C . VAL A 1 336 ? 18.940 -9.600 -24.546 1.00 31.20 336 VAL A C 1
ATOM 2734 O O . VAL A 1 336 ? 19.841 -10.216 -25.113 1.00 31.20 336 VAL A O 1
ATOM 2737 N N . THR A 1 337 ? 17.658 -9.744 -24.855 1.00 30.64 337 THR A N 1
ATOM 2738 C CA . THR A 1 337 ? 17.194 -10.309 -26.124 1.00 30.64 337 THR A CA 1
ATOM 2739 C C . THR A 1 337 ? 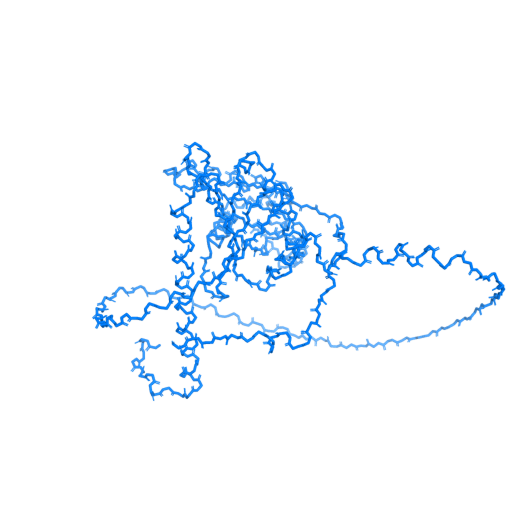17.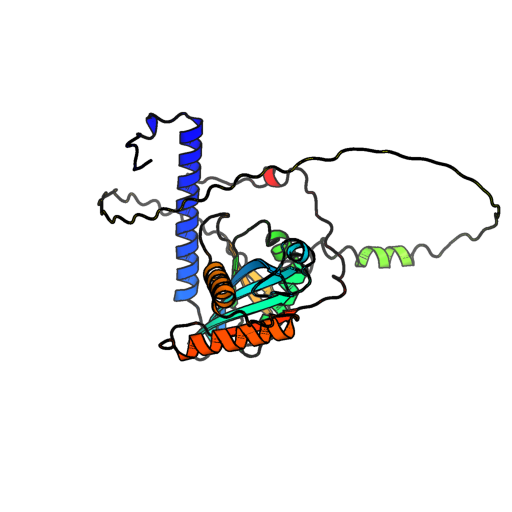011 -9.115 -27.053 1.00 30.64 337 THR A C 1
ATOM 2741 O O . THR A 1 337 ? 16.331 -8.163 -26.668 1.00 30.64 337 THR A O 1
ATOM 2744 N N . ASP A 1 338 ? 17.748 -9.125 -28.166 1.00 36.66 338 ASP A N 1
ATOM 2745 C CA . ASP A 1 338 ? 17.704 -8.092 -29.211 1.00 36.66 338 ASP A CA 1
ATOM 2746 C C . ASP A 1 338 ? 16.369 -8.103 -29.963 1.00 36.66 338 ASP A C 1
ATOM 2748 O O . ASP A 1 338 ? 15.858 -9.221 -30.217 1.00 36.66 338 ASP A O 1
#

Nearest PDB structures (foldseek):
  5m1b-assembly1_A-2  TM=3.615E-01  e=1.234E+00  Escherichia coli CFT073
  5m1b-assembly1_C  TM=3.452E-01  e=1.912E+00  Escherichia coli CFT073
  7ae7-assembly1_C  TM=2.976E-01  e=1.023E+00  Sedimentibacter hydroxybenzoicus
  1yc9-assembly1_A-3  TM=3.648E-01  e=3.357E+00  Vibrio cholerae
  6om1-assembly3_E  TM=2.576E-01  e=5.537E+00  Homo sapiens

Secondary structure (DSSP, 8-state):
-GGGT--GGGS-HHHHHHHHHHHHHHHHHHHHHHHHHHHHHTPPTTEEEEEEEEEEEEESSB-SS--TTTTSS--EEEEEEEEEEEE-TT--EEEEEEEEEES-----HHHHHHHHHHHHTSGGGTT--EEEEEE---TTS-HHHHHHHHS-SS-TTTTTHHHHHHHTTTS-SS------------------------------------------------------------EEE-TT--EEEEEEPPTT----HHHHHHHHHHHHHHHH--TT-B-SHHHHHHHHHHHHHHHHHHSSS-SPEEEEEEE--S--SS-------TTHHHH-------

Solvent-accessible surface area (backbone atoms only — not comparable to full-atom values): 21279 Å² total; per-residue (Å²): 98,87,91,67,74,66,55,70,91,75,47,57,70,72,56,42,52,51,51,50,53,50,50,54,50,52,52,53,37,51,51,46,50,51,50,52,51,45,54,61,73,68,54,44,68,20,18,32,36,37,37,43,46,78,46,77,74,52,51,44,60,41,54,80,76,77,63,78,74,65,69,74,75,39,54,57,28,25,37,41,33,34,40,32,43,36,20,38,82,88,63,52,76,46,55,38,35,42,36,37,39,22,70,61,74,68,51,42,31,66,54,52,51,53,56,48,47,60,57,49,71,33,80,93,35,63,71,44,43,36,33,42,38,35,31,48,65,41,87,67,49,38,49,69,56,28,49,50,64,67,70,34,95,78,35,80,90,67,61,67,64,67,60,52,63,60,57,64,69,69,73,81,74,87,82,90,86,78,90,85,87,89,82,89,76,94,80,89,77,84,88,84,87,86,83,89,80,89,87,87,80,86,84,78,86,82,87,82,89,82,90,77,91,81,90,80,91,78,92,75,87,86,78,87,74,90,75,84,74,75,73,78,79,54,73,45,63,51,99,86,65,30,35,35,38,71,49,62,43,58,67,96,65,72,80,48,77,43,48,54,52,54,51,48,53,53,49,48,50,74,75,63,58,47,82,89,31,39,76,46,70,67,51,47,49,53,50,50,53,54,55,52,50,55,53,39,74,74,38,94,78,74,62,63,52,77,45,76,44,82,48,83,74,99,69,78,87,74,77,77,72,82,78,81,60,84,62,54,76,78,68,62,76,76,81,82,79,131